Protein AF-A0A1J4KJN6-F1 (afdb_monomer_lite)

Radius of gyration: 24.94 Å; chains: 1; bounding box: 81×26×66 Å

InterPro domains:
  IPR000626 Ubiquitin-like domain [PF00240] (125-176)
  IPR000626 Ubiquitin-like domain [PS50053] (123-176)
  IPR003613 U-box domain [PF04564] (40-107)
  IPR003613 U-box domain [PS51698] (36-110)
  IPR003613 U-box domain [SM00504] (40-103)
  IPR013083 Zinc finger, RING/FYVE/PHD-type [G3DSA:3.30.40.10] (35-118)
  IPR029071 Ubiquitin-like domain superfamily [SSF54236] (119-177)
  IPR050158 Ubiquitin and ubiquitin-like [PTHR10666] (124-176)

Foldseek 3Di:
DVVVVVVVVVVVVVVVVVVVVVVVVVVVVVVVVVLVVCQLQAAPQPRARAPFWKAFPVGHTHHPVSVVVCCVVPNQADPVPRHGGDPVPIDTPVVSNLVSLLVCVVPVVSDDPVRVVVLQQPDWDWDQDPVRDTDIQGRQHQPDFPLVVLVSVCVTPVDHSVRDFDADPNDTGDRGDGCSVVDD

Secondary structure (DSSP, 8-state):
-HHHHHHHHHHHHHHHHHHHHHHHHHHHHHHHHHHHHTGGGB-TTT-SBPSSEEE-TTS-EEEHHHHHHHHHHH-SB-TTT-SB--GGG-EE-HHHHHHHHHHHHH-GGGS-HHHHHHHHH-EEEEEEPTTS-EEEEEEE-TT-BHHHHHHHHHHHH---GGG---EETTEE--TTSBGGGG--

Sequence (184 aa):
MMDRYLALFFLLVYMKNIVKITLILFISFFSLLISALISELRCPLSGKIMHVPMIAPDGYTYDKESLLNYRKMYGDISSTTGNAMNYDEIHANNRVKILVDKFKNAHPEYMTDAEKREMEKGFQLFVRTVQGKMIAINGVNNKITILELKKKVMDKDGTPENQQRLIFGGKQLEDHYDTNALWP

Organism: NCBI:txid1144522

Structure (mmCIF, N/CA/C/O backbone):
data_AF-A0A1J4KJN6-F1
#
_entry.id   AF-A0A1J4KJN6-F1
#
loop_
_atom_site.group_PDB
_atom_site.id
_atom_site.type_symbol
_atom_site.label_atom_id
_atom_site.label_alt_id
_atom_site.label_comp_id
_atom_site.label_asym_id
_atom_site.label_entity_id
_atom_site.label_seq_id
_atom_site.pdbx_PDB_ins_code
_atom_site.Cartn_x
_atom_site.Cartn_y
_atom_site.Cartn_z
_atom_site.occupancy
_atom_site.B_iso_or_equiv
_atom_site.auth_seq_id
_atom_site.auth_comp_id
_atom_site.auth_asym_id
_atom_site.auth_atom_id
_atom_site.pdbx_PDB_model_num
ATOM 1 N N . MET A 1 1 ? 50.108 7.750 39.662 1.00 57.34 1 MET A N 1
ATOM 2 C CA . MET A 1 1 ? 48.638 7.956 39.601 1.00 57.34 1 MET A CA 1
ATOM 3 C C . MET A 1 1 ? 48.134 8.103 38.164 1.00 57.34 1 MET A C 1
ATOM 5 O O . MET A 1 1 ? 47.127 7.479 37.866 1.00 57.34 1 MET A O 1
ATOM 9 N N . MET A 1 2 ? 48.820 8.840 37.273 1.00 59.62 2 MET A N 1
ATOM 10 C CA . MET A 1 2 ? 48.405 9.039 35.866 1.00 59.62 2 MET A CA 1
ATOM 11 C C . MET A 1 2 ? 48.236 7.749 35.037 1.00 59.62 2 MET A C 1
ATOM 13 O O . MET A 1 2 ? 47.245 7.641 34.321 1.00 59.62 2 MET A O 1
ATOM 17 N N . ASP A 1 3 ? 49.111 6.745 35.175 1.00 71.06 3 ASP A N 1
ATOM 18 C CA . ASP A 1 3 ? 49.058 5.528 34.332 1.00 71.06 3 ASP A CA 1
ATOM 19 C C . ASP A 1 3 ? 47.770 4.711 34.480 1.00 71.06 3 ASP A C 1
ATOM 21 O O . ASP A 1 3 ? 47.267 4.140 33.513 1.00 71.06 3 ASP A O 1
ATOM 25 N N . ARG A 1 4 ? 47.183 4.687 35.684 1.00 69.38 4 ARG A N 1
ATOM 26 C CA . ARG A 1 4 ? 45.917 3.976 35.924 1.00 69.38 4 ARG A CA 1
ATOM 27 C C . ARG A 1 4 ? 44.732 4.681 35.260 1.00 69.38 4 ARG A C 1
ATOM 29 O O . ARG A 1 4 ? 43.830 4.005 34.777 1.00 69.38 4 ARG A O 1
ATOM 36 N N . TYR A 1 5 ? 44.750 6.013 35.189 1.00 72.12 5 TYR A N 1
ATOM 37 C CA . TYR A 1 5 ? 43.726 6.784 34.477 1.00 72.12 5 TYR A CA 1
ATOM 38 C C . TYR A 1 5 ? 43.874 6.655 32.958 1.00 72.12 5 TYR A C 1
ATOM 40 O O . TYR A 1 5 ? 42.868 6.564 32.259 1.00 72.12 5 TYR A O 1
ATOM 48 N N . LEU A 1 6 ? 45.109 6.571 32.454 1.00 73.50 6 LEU A N 1
ATOM 49 C CA . LEU A 1 6 ? 45.385 6.361 31.033 1.00 73.50 6 LEU A CA 1
ATOM 50 C C . LEU A 1 6 ? 44.895 4.980 30.563 1.00 73.50 6 LEU A C 1
ATOM 52 O O . LEU A 1 6 ? 44.202 4.877 29.553 1.00 73.50 6 LEU A O 1
ATOM 56 N N . ALA A 1 7 ? 45.172 3.925 31.338 1.00 75.12 7 ALA A N 1
ATOM 57 C CA . ALA A 1 7 ? 44.684 2.575 31.057 1.00 75.12 7 ALA A CA 1
ATOM 58 C C . ALA A 1 7 ? 43.146 2.489 31.087 1.00 75.12 7 ALA A C 1
ATOM 60 O O . ALA A 1 7 ? 42.542 1.877 30.205 1.00 75.12 7 ALA A O 1
ATOM 61 N N . LEU A 1 8 ? 42.501 3.149 32.058 1.00 73.81 8 LEU A N 1
ATOM 62 C CA . LEU A 1 8 ? 41.039 3.220 32.136 1.00 73.81 8 LEU A CA 1
ATOM 63 C C . LEU A 1 8 ? 40.444 3.978 30.936 1.00 73.81 8 LEU A C 1
ATOM 65 O O . LEU A 1 8 ? 39.428 3.562 30.386 1.00 73.81 8 LEU A O 1
ATOM 69 N N . PHE A 1 9 ? 41.093 5.061 30.495 1.00 76.94 9 PHE A N 1
ATOM 70 C CA . PHE A 1 9 ? 40.690 5.828 29.317 1.00 76.94 9 PHE A CA 1
ATOM 71 C C . PHE A 1 9 ? 40.757 4.984 28.036 1.00 76.94 9 PHE A C 1
ATOM 73 O O . PHE A 1 9 ? 39.774 4.926 27.297 1.00 76.94 9 PHE A O 1
ATOM 80 N N . PHE A 1 10 ? 41.860 4.263 27.800 1.00 79.75 10 PHE A N 1
ATOM 81 C CA . PHE A 1 10 ? 41.982 3.367 26.644 1.00 79.75 10 PHE A CA 1
ATOM 82 C C . PHE A 1 10 ? 40.975 2.212 26.683 1.00 79.75 10 PHE A C 1
ATOM 84 O O . PHE A 1 10 ? 40.376 1.902 25.654 1.00 79.75 10 PHE A O 1
ATOM 91 N N . LEU A 1 11 ? 40.721 1.626 27.858 1.00 75.00 11 LEU A N 1
ATOM 92 C CA . LEU A 1 11 ? 39.700 0.590 28.028 1.00 75.00 11 LEU A CA 1
ATOM 93 C C . LEU A 1 11 ? 38.296 1.126 27.703 1.00 75.00 11 LEU A C 1
ATOM 95 O O . LEU A 1 11 ? 37.541 0.478 26.984 1.00 75.00 11 LEU A O 1
ATOM 99 N N . LEU A 1 12 ? 37.948 2.326 28.177 1.00 68.75 12 LEU A N 1
ATOM 100 C CA . LEU A 1 12 ? 36.660 2.961 27.883 1.00 68.75 12 LEU A CA 1
ATOM 101 C C . LEU A 1 12 ? 36.502 3.283 26.392 1.00 68.75 12 LEU A C 1
ATOM 103 O O . LEU A 1 12 ? 35.428 3.066 25.831 1.00 68.75 12 LEU A O 1
ATOM 107 N N . VAL A 1 13 ? 37.558 3.772 25.736 1.00 73.06 13 VAL A N 1
ATOM 108 C CA . VAL A 1 13 ? 37.567 4.015 24.283 1.00 73.06 13 VAL A CA 1
ATOM 109 C C . VAL A 1 13 ? 37.404 2.702 23.511 1.00 73.06 13 VAL A C 1
ATOM 111 O O . VAL A 1 13 ? 36.598 2.629 22.584 1.00 73.06 13 VAL A O 1
ATOM 114 N N . TYR A 1 14 ? 38.104 1.646 23.924 1.00 76.56 14 TYR A N 1
ATOM 115 C CA . TYR A 1 14 ? 38.014 0.318 23.322 1.00 76.56 14 TYR A CA 1
ATOM 116 C C . TYR A 1 14 ? 36.613 -0.294 23.473 1.00 76.56 14 TYR A C 1
ATOM 118 O O . TYR A 1 14 ? 36.021 -0.731 22.488 1.00 76.56 14 TYR A O 1
ATOM 126 N N . MET A 1 15 ? 36.027 -0.235 24.672 1.00 75.25 15 MET A N 1
ATOM 127 C CA . MET A 1 15 ? 34.663 -0.709 24.932 1.00 75.25 15 MET A CA 1
ATOM 128 C C . MET A 1 15 ? 33.618 0.081 24.132 1.00 75.25 15 MET A C 1
ATOM 130 O O . MET A 1 15 ? 32.711 -0.517 23.556 1.00 75.25 15 MET A O 1
ATOM 134 N N . LYS A 1 16 ? 33.765 1.411 24.013 1.00 73.88 16 LYS A N 1
ATOM 135 C CA . LYS A 1 16 ? 32.909 2.237 23.140 1.00 73.88 16 LYS A CA 1
ATOM 136 C C . LYS A 1 16 ? 33.028 1.837 21.668 1.00 73.88 16 LYS A C 1
ATOM 138 O O . LYS A 1 16 ? 32.013 1.784 20.976 1.00 73.88 16 LYS A O 1
ATOM 143 N N . ASN A 1 17 ? 34.236 1.530 21.194 1.00 77.94 17 ASN A N 1
ATOM 144 C CA . ASN A 1 17 ? 34.454 1.050 19.829 1.00 77.94 17 ASN A CA 1
ATOM 145 C C . ASN A 1 17 ? 33.824 -0.328 19.597 1.00 77.94 17 ASN A C 1
ATOM 147 O O . ASN A 1 17 ? 33.179 -0.508 18.569 1.00 77.94 17 ASN A O 1
ATOM 151 N N . ILE A 1 18 ? 33.922 -1.261 20.550 1.00 81.06 18 ILE A N 1
ATOM 152 C CA . ILE A 1 18 ? 33.252 -2.568 20.451 1.00 81.06 18 ILE A CA 1
ATOM 153 C C . ILE A 1 18 ? 31.737 -2.394 20.355 1.00 81.06 18 ILE A C 1
ATOM 155 O O . ILE A 1 18 ? 31.138 -2.939 19.435 1.00 81.06 18 ILE A O 1
ATOM 159 N N . VAL A 1 19 ? 31.123 -1.604 21.246 1.00 80.44 19 VAL A N 1
ATOM 160 C CA . VAL A 1 19 ? 29.668 -1.353 21.224 1.00 80.44 19 VAL A CA 1
ATOM 161 C C . VAL A 1 19 ? 29.236 -0.697 19.910 1.00 80.44 19 VAL A C 1
ATOM 163 O O . VAL A 1 19 ? 28.201 -1.040 19.345 1.00 80.44 19 VAL A O 1
ATOM 166 N N . LYS A 1 20 ? 30.044 0.228 19.380 1.00 78.94 20 LYS A N 1
ATOM 167 C CA . LYS A 1 20 ? 29.782 0.860 18.084 1.00 78.94 20 LYS A CA 1
ATOM 168 C C . LYS A 1 20 ? 29.863 -0.151 16.936 1.00 78.94 20 LYS A C 1
ATOM 170 O O . LYS A 1 20 ? 28.998 -0.140 16.067 1.00 78.94 20 LYS A O 1
ATOM 175 N N . ILE A 1 21 ? 30.869 -1.026 16.933 1.00 80.00 21 ILE A N 1
ATOM 176 C CA . ILE A 1 21 ? 31.052 -2.061 15.905 1.00 80.00 21 ILE A CA 1
ATOM 177 C C . ILE A 1 21 ? 29.917 -3.086 15.959 1.00 80.00 21 ILE A C 1
ATOM 179 O O . ILE A 1 21 ? 29.342 -3.398 14.920 1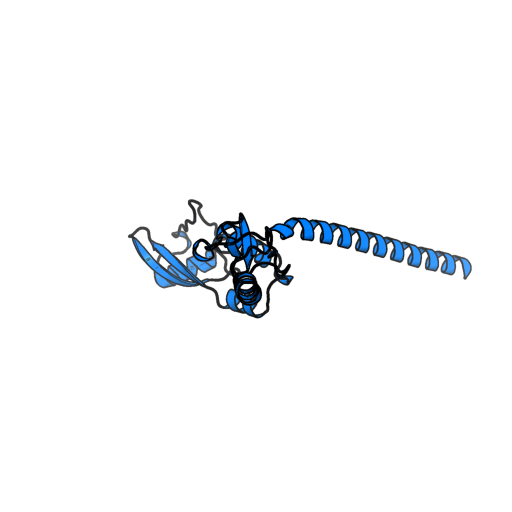.00 80.00 21 ILE A O 1
ATOM 183 N N . THR A 1 22 ? 29.547 -3.577 17.144 1.00 75.38 22 THR A N 1
ATOM 184 C CA . THR A 1 22 ? 28.443 -4.537 17.285 1.00 75.38 22 THR A CA 1
ATOM 185 C C . THR A 1 22 ? 27.110 -3.930 16.862 1.00 75.38 22 THR A C 1
ATOM 187 O O . THR A 1 22 ? 26.348 -4.589 16.160 1.00 75.38 22 THR A O 1
ATOM 190 N N . LEU A 1 23 ? 26.856 -2.658 17.187 1.00 78.81 23 LEU A N 1
ATOM 191 C CA . LEU A 1 23 ? 25.673 -1.936 16.720 1.00 78.81 23 LEU A CA 1
ATOM 192 C C . LEU A 1 23 ? 25.661 -1.772 15.191 1.00 78.81 23 LEU A C 1
ATOM 194 O O . LEU A 1 23 ? 24.630 -2.000 14.566 1.00 78.81 23 LEU A O 1
ATOM 198 N N . ILE A 1 24 ? 26.797 -1.431 14.571 1.00 78.56 24 ILE A N 1
ATOM 199 C CA . ILE A 1 24 ? 26.913 -1.315 13.106 1.00 78.56 24 ILE A CA 1
ATOM 200 C C . ILE A 1 24 ? 26.652 -2.661 12.429 1.00 78.56 24 ILE A C 1
ATOM 202 O O . ILE A 1 24 ? 25.892 -2.719 11.463 1.00 78.56 24 ILE A O 1
ATOM 206 N N . LEU A 1 25 ? 27.255 -3.742 12.927 1.00 75.50 25 LEU A N 1
ATOM 207 C CA . LEU A 1 25 ? 27.057 -5.085 12.381 1.00 75.50 25 LEU A CA 1
ATOM 208 C C . LEU A 1 25 ? 25.600 -5.538 12.528 1.00 75.50 25 LEU A C 1
ATOM 210 O O . LEU A 1 25 ? 25.036 -6.078 11.580 1.00 75.50 25 LEU A O 1
ATOM 214 N N . PHE A 1 26 ? 24.969 -5.248 13.668 1.00 77.06 26 PHE A N 1
ATOM 215 C CA . PHE A 1 26 ? 23.556 -5.536 13.903 1.00 77.06 26 PHE A CA 1
ATOM 216 C C . PHE A 1 26 ? 22.637 -4.751 12.954 1.00 77.06 26 PHE A C 1
ATOM 218 O O . PHE A 1 26 ? 21.768 -5.343 12.321 1.00 77.06 26 PHE A O 1
ATOM 225 N N . ILE A 1 27 ? 22.869 -3.444 12.777 1.00 72.81 27 ILE A N 1
ATOM 226 C CA . ILE A 1 27 ? 22.115 -2.603 11.830 1.00 72.81 27 ILE A CA 1
ATOM 227 C C . ILE A 1 27 ? 22.311 -3.090 10.392 1.00 72.81 27 ILE A C 1
ATOM 229 O O . ILE A 1 27 ? 21.354 -3.149 9.626 1.00 72.81 27 ILE A O 1
ATOM 233 N N . SER A 1 28 ? 23.538 -3.460 10.023 1.00 73.62 28 SER A N 1
ATOM 234 C CA . SER A 1 28 ? 23.860 -3.932 8.673 1.00 73.62 28 SER A CA 1
ATOM 235 C C . SER A 1 28 ? 23.150 -5.253 8.381 1.00 73.62 28 SER A C 1
ATOM 237 O O . SER A 1 28 ? 22.501 -5.388 7.347 1.00 73.62 28 SER A O 1
ATOM 239 N N . PHE A 1 29 ? 23.198 -6.198 9.323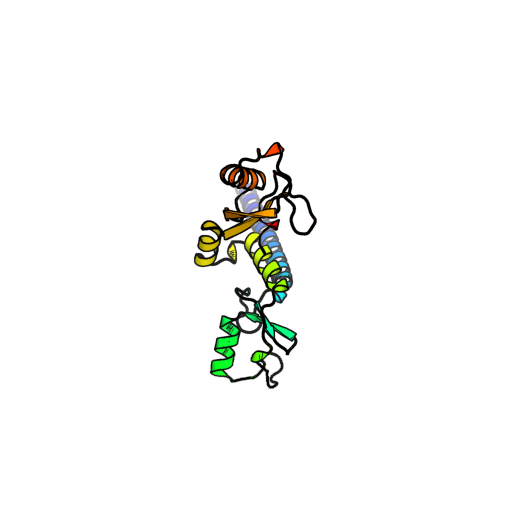 1.00 73.12 29 PHE A N 1
ATOM 240 C CA . PHE A 1 29 ? 22.497 -7.475 9.223 1.00 73.12 29 PHE A CA 1
ATOM 241 C C . PHE A 1 29 ? 20.975 -7.291 9.151 1.00 73.12 29 PHE A C 1
ATOM 243 O O . PHE A 1 29 ? 20.320 -7.877 8.292 1.00 73.12 29 PHE A O 1
ATOM 250 N N . PHE A 1 30 ? 20.416 -6.423 9.996 1.00 70.81 30 PHE A N 1
ATOM 251 C CA . PHE A 1 30 ? 18.987 -6.115 9.994 1.00 70.81 30 PHE A CA 1
ATOM 252 C C . PHE A 1 30 ? 18.543 -5.417 8.697 1.00 70.81 30 PHE A C 1
ATOM 254 O O . PHE A 1 30 ? 17.495 -5.744 8.145 1.00 70.81 30 PHE A O 1
ATOM 261 N N . SER A 1 31 ? 19.372 -4.524 8.149 1.00 72.38 31 SER A N 1
ATOM 262 C CA . SER A 1 31 ? 19.145 -3.863 6.856 1.00 72.38 31 SER A CA 1
ATOM 263 C C . SER A 1 31 ? 19.137 -4.855 5.687 1.00 72.38 31 SER A C 1
ATOM 265 O O . SER A 1 31 ? 18.249 -4.808 4.837 1.00 72.38 31 SER A O 1
ATOM 267 N N . LEU A 1 32 ? 20.074 -5.808 5.670 1.00 74.00 32 LEU A N 1
ATOM 268 C CA . LEU A 1 32 ? 20.113 -6.896 4.685 1.00 74.00 32 LEU A CA 1
ATOM 269 C C . LEU A 1 32 ? 18.874 -7.796 4.775 1.00 74.00 32 LEU A C 1
ATOM 271 O O . LEU A 1 32 ? 18.285 -8.130 3.747 1.00 74.00 32 LEU A O 1
ATOM 275 N N . LEU A 1 33 ? 18.448 -8.136 5.994 1.00 74.12 33 LEU A N 1
ATOM 276 C CA . LEU A 1 33 ? 17.251 -8.939 6.236 1.00 74.12 33 LEU A CA 1
ATOM 277 C C . LEU A 1 33 ? 15.986 -8.232 5.725 1.00 74.12 33 LEU A C 1
ATOM 279 O O . LEU A 1 33 ? 15.190 -8.834 5.006 1.00 74.12 33 LEU A O 1
ATOM 283 N N . ILE A 1 34 ? 15.825 -6.943 6.040 1.00 71.81 34 ILE A N 1
ATOM 284 C CA . ILE A 1 34 ? 14.707 -6.130 5.544 1.00 71.81 34 ILE A CA 1
ATOM 285 C C . ILE A 1 34 ? 14.756 -6.021 4.020 1.00 71.81 34 ILE A C 1
ATOM 287 O O . ILE A 1 34 ? 13.730 -6.190 3.370 1.00 71.81 34 ILE A O 1
ATOM 291 N N . SER A 1 35 ? 15.933 -5.780 3.439 1.00 75.94 35 SER A N 1
ATOM 292 C CA . SER A 1 35 ? 16.110 -5.676 1.986 1.00 75.94 35 SER A CA 1
ATOM 293 C C . SER A 1 35 ? 15.640 -6.936 1.253 1.00 75.94 35 SER A C 1
ATOM 295 O O . SER A 1 35 ? 14.919 -6.836 0.258 1.00 75.94 35 SER A O 1
ATOM 297 N N . ALA A 1 36 ? 15.980 -8.119 1.776 1.00 75.38 36 ALA A N 1
ATOM 298 C CA . ALA A 1 36 ? 15.514 -9.392 1.234 1.00 75.38 36 ALA A CA 1
ATOM 299 C C . ALA A 1 36 ? 13.986 -9.539 1.348 1.00 75.38 36 ALA A C 1
ATOM 301 O O . ALA A 1 36 ? 13.336 -9.906 0.369 1.00 75.38 36 ALA A O 1
ATOM 302 N N . LEU A 1 37 ? 13.410 -9.182 2.501 1.00 74.38 37 LEU A N 1
ATOM 303 C CA . LEU A 1 37 ? 11.967 -9.274 2.762 1.00 74.38 37 LEU A CA 1
ATOM 304 C C . LEU A 1 37 ? 11.124 -8.358 1.863 1.00 74.38 37 LEU A C 1
ATOM 306 O O . LEU A 1 37 ? 10.001 -8.708 1.518 1.00 74.38 37 LEU A O 1
ATOM 310 N N . ILE A 1 38 ? 11.650 -7.196 1.471 1.00 84.69 38 ILE A N 1
ATOM 311 C CA . ILE A 1 38 ? 10.906 -6.211 0.663 1.00 84.69 38 ILE A CA 1
ATOM 312 C C . ILE A 1 38 ? 11.213 -6.296 -0.830 1.00 84.69 38 ILE A C 1
ATOM 314 O O . ILE A 1 38 ? 10.688 -5.494 -1.602 1.00 84.69 38 ILE A O 1
ATOM 318 N N . SER A 1 39 ? 12.071 -7.229 -1.245 1.00 85.69 39 SER A N 1
ATOM 319 C CA . SER A 1 39 ? 12.461 -7.395 -2.648 1.00 85.69 39 SER A CA 1
ATOM 320 C C . SER A 1 39 ? 11.248 -7.620 -3.560 1.00 85.69 39 SER A C 1
ATOM 322 O O . SER A 1 39 ? 11.150 -6.979 -4.603 1.00 85.69 39 SER A O 1
ATOM 324 N N . GLU A 1 40 ? 10.265 -8.405 -3.111 1.00 87.81 40 GLU A N 1
ATOM 325 C CA . GLU A 1 40 ? 9.006 -8.666 -3.827 1.00 87.81 40 GLU A CA 1
ATOM 326 C C . GLU A 1 40 ? 8.072 -7.444 -3.909 1.00 87.81 40 GLU A C 1
ATOM 328 O O . GLU A 1 40 ? 7.178 -7.387 -4.753 1.00 87.81 40 GLU A O 1
ATOM 333 N N . LEU A 1 41 ? 8.271 -6.446 -3.042 1.00 94.81 41 LE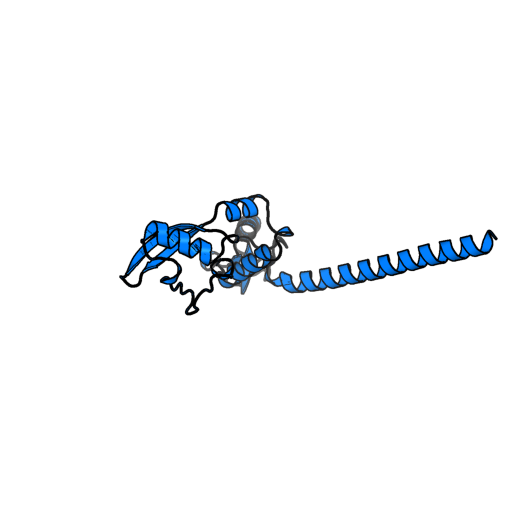U A N 1
ATOM 334 C CA . LEU A 1 41 ? 7.480 -5.210 -3.019 1.00 94.81 41 LEU A CA 1
ATOM 335 C C . LEU A 1 41 ? 8.087 -4.114 -3.902 1.00 94.81 41 LEU A C 1
ATOM 337 O O . LEU A 1 41 ? 7.459 -3.071 -4.120 1.00 94.81 41 LEU A O 1
ATOM 341 N N . ARG A 1 42 ? 9.314 -4.321 -4.395 1.00 94.62 42 ARG A N 1
ATOM 342 C CA . ARG A 1 42 ? 10.018 -3.367 -5.251 1.00 94.62 42 ARG A CA 1
ATOM 343 C C . ARG A 1 42 ? 9.670 -3.595 -6.713 1.00 94.62 42 ARG A C 1
ATOM 345 O O . ARG A 1 42 ? 9.591 -4.718 -7.193 1.00 94.62 42 ARG A O 1
ATOM 352 N N . CYS A 1 43 ? 9.511 -2.500 -7.442 1.00 96.12 43 CYS A N 1
ATOM 353 C CA . CYS A 1 43 ? 9.364 -2.551 -8.885 1.00 96.12 43 CYS A CA 1
ATOM 354 C C . CYS A 1 43 ? 10.701 -2.963 -9.533 1.00 96.12 43 CYS A C 1
ATOM 356 O O . CYS A 1 43 ? 11.708 -2.304 -9.256 1.00 96.12 43 CYS A O 1
ATOM 358 N N . PRO A 1 44 ? 10.722 -3.947 -10.454 1.00 95.69 44 PRO A N 1
ATOM 359 C CA . PRO A 1 44 ? 11.939 -4.346 -11.169 1.00 95.69 44 PRO A CA 1
ATOM 360 C C . PRO A 1 44 ? 12.593 -3.214 -11.977 1.00 95.69 44 PRO A C 1
ATOM 362 O O . PRO A 1 44 ? 13.807 -3.192 -12.139 1.00 95.69 44 PRO A O 1
ATOM 365 N N . LEU A 1 45 ? 11.796 -2.257 -12.463 1.00 96.31 45 LEU A N 1
ATOM 366 C CA . LEU A 1 45 ? 12.267 -1.141 -13.289 1.00 96.31 45 LEU A CA 1
ATOM 367 C C . LEU A 1 45 ? 12.915 -0.021 -12.472 1.00 96.31 45 LEU A C 1
ATOM 369 O O . LEU A 1 45 ? 13.955 0.505 -12.852 1.00 96.31 45 LEU A O 1
ATOM 373 N N . SER A 1 46 ? 12.280 0.383 -11.369 1.00 94.94 46 SER A N 1
ATOM 374 C CA . SER A 1 46 ? 12.714 1.552 -10.592 1.00 94.94 46 SER A CA 1
ATOM 375 C C . SER A 1 46 ? 13.481 1.200 -9.321 1.00 94.94 46 SER A C 1
ATOM 377 O O . SER A 1 46 ? 14.073 2.083 -8.702 1.00 94.94 46 SER A O 1
ATOM 379 N N . GLY A 1 47 ? 13.422 -0.059 -8.876 1.00 92.62 47 GLY A N 1
ATOM 380 C CA . GLY A 1 47 ? 13.955 -0.509 -7.591 1.00 92.62 47 GLY A CA 1
ATOM 381 C C . GLY A 1 47 ? 13.232 0.075 -6.371 1.00 92.62 47 GLY A C 1
ATOM 382 O O . GLY A 1 47 ? 13.619 -0.215 -5.239 1.00 92.62 47 GLY A O 1
ATOM 383 N N . LYS A 1 48 ? 12.193 0.899 -6.555 1.00 92.50 48 LYS A N 1
ATOM 384 C CA . LYS A 1 48 ? 11.415 1.524 -5.473 1.00 92.50 48 LYS A CA 1
ATOM 385 C C . LYS A 1 48 ? 10.254 0.628 -5.057 1.00 92.50 48 LYS A C 1
ATOM 387 O O . LYS A 1 48 ? 9.770 -0.161 -5.864 1.00 92.50 48 LYS A O 1
ATOM 392 N N . ILE A 1 49 ? 9.789 0.776 -3.815 1.00 93.38 49 ILE A N 1
ATOM 393 C CA . ILE A 1 49 ? 8.544 0.136 -3.368 1.00 93.38 49 ILE A CA 1
ATOM 394 C C . ILE A 1 49 ? 7.404 0.616 -4.271 1.00 93.38 49 ILE A C 1
ATOM 396 O O . ILE A 1 49 ? 7.248 1.820 -4.477 1.00 93.38 49 ILE A O 1
ATOM 400 N N . MET A 1 50 ? 6.638 -0.325 -4.819 1.00 94.69 50 MET A N 1
ATOM 401 C CA . MET A 1 50 ? 5.545 -0.029 -5.745 1.00 94.69 50 MET A CA 1
ATOM 402 C C . MET A 1 50 ? 4.482 0.854 -5.075 1.00 94.69 50 MET A C 1
ATOM 404 O O . MET A 1 50 ? 4.192 0.706 -3.890 1.00 94.69 50 MET A O 1
ATOM 408 N N . HIS A 1 51 ? 3.897 1.789 -5.822 1.00 91.44 51 HIS A N 1
ATOM 409 C CA . HIS A 1 51 ? 2.745 2.581 -5.386 1.00 91.44 51 HIS A CA 1
ATOM 410 C C . HIS A 1 51 ? 1.453 2.000 -5.968 1.00 91.44 51 HIS A C 1
ATOM 412 O O . HIS A 1 51 ? 0.482 1.765 -5.241 1.00 91.44 51 HIS A O 1
ATOM 418 N N . VAL A 1 52 ? 1.459 1.725 -7.277 1.00 94.44 52 VAL A N 1
ATOM 419 C CA . VAL A 1 52 ? 0.355 1.070 -7.993 1.00 94.44 52 VAL A CA 1
ATOM 420 C C . VAL A 1 52 ? 0.887 -0.199 -8.660 1.00 94.44 52 VAL A C 1
ATOM 422 O O . VAL A 1 52 ? 1.323 -0.137 -9.811 1.00 94.44 52 VAL A O 1
ATOM 425 N N . PRO A 1 53 ? 0.893 -1.344 -7.954 1.00 97.00 53 PRO A N 1
ATOM 426 C CA . PRO A 1 53 ? 1.408 -2.589 -8.502 1.00 97.00 53 PRO A CA 1
ATOM 427 C C . PRO A 1 53 ? 0.480 -3.131 -9.598 1.00 97.00 53 PRO A C 1
ATOM 429 O O . PRO A 1 53 ? -0.724 -3.308 -9.393 1.00 97.00 53 PRO A O 1
ATOM 432 N N . MET A 1 54 ? 1.051 -3.417 -10.763 1.00 97.69 54 MET A N 1
ATOM 433 C CA . MET A 1 54 ? 0.386 -3.991 -11.928 1.00 97.69 54 MET A CA 1
ATOM 434 C C . MET A 1 54 ? 1.070 -5.296 -12.313 1.00 97.69 54 MET A C 1
ATOM 436 O O . MET A 1 54 ? 2.289 -5.316 -12.465 1.00 97.69 54 MET A O 1
ATOM 440 N N . ILE A 1 55 ? 0.298 -6.372 -12.456 1.00 97.50 55 ILE A N 1
ATOM 441 C CA . ILE A 1 55 ? 0.811 -7.662 -12.918 1.00 97.50 55 ILE A CA 1
ATOM 442 C C . ILE A 1 55 ? 0.748 -7.716 -14.442 1.00 97.50 55 ILE A C 1
ATOM 444 O O . ILE A 1 55 ? -0.270 -7.359 -15.039 1.00 97.50 55 ILE A O 1
ATOM 448 N N . ALA A 1 56 ? 1.854 -8.125 -15.052 1.00 97.38 56 ALA A N 1
ATOM 449 C CA . ALA A 1 56 ? 2.007 -8.270 -16.490 1.00 97.38 56 ALA A CA 1
ATOM 450 C C . ALA A 1 56 ? 1.985 -9.756 -16.903 1.00 97.38 56 ALA A C 1
ATOM 452 O O . ALA A 1 56 ? 2.231 -10.632 -16.066 1.00 97.38 56 ALA A O 1
ATOM 453 N N . PRO A 1 57 ? 1.699 -10.067 -18.183 1.00 97.06 57 PRO A N 1
ATOM 454 C CA . PRO A 1 57 ? 1.634 -11.449 -18.672 1.00 97.06 57 PRO A CA 1
ATOM 455 C C . PRO A 1 57 ? 2.977 -12.195 -18.623 1.00 97.06 57 PRO A C 1
ATOM 457 O O . PRO A 1 57 ? 3.003 -13.419 -18.694 1.00 97.06 57 PRO A O 1
ATOM 460 N N . ASP A 1 58 ? 4.093 -11.485 -18.448 1.00 95.62 58 ASP A N 1
ATOM 461 C CA . ASP A 1 58 ? 5.406 -12.092 -18.207 1.00 95.62 58 ASP A CA 1
ATOM 462 C C . ASP A 1 58 ? 5.593 -12.612 -16.767 1.00 95.62 58 ASP A C 1
ATOM 464 O O . ASP A 1 58 ? 6.646 -13.156 -16.437 1.00 95.62 58 ASP A O 1
ATOM 468 N N . GLY A 1 59 ? 4.575 -12.461 -15.915 1.00 95.19 59 GLY A N 1
ATOM 469 C CA . GLY A 1 59 ? 4.550 -12.950 -14.539 1.00 95.19 59 GLY A CA 1
ATOM 470 C C . GLY A 1 59 ? 5.131 -11.979 -13.512 1.00 95.19 59 GLY A C 1
ATOM 471 O O . GLY A 1 59 ? 5.059 -12.258 -12.313 1.00 95.19 59 GLY A O 1
ATOM 472 N N . TYR A 1 60 ? 5.668 -10.832 -13.935 1.00 96.38 60 TYR A N 1
ATOM 473 C CA . TYR A 1 60 ? 6.240 -9.843 -13.026 1.00 96.38 60 TYR A CA 1
ATOM 474 C C . TYR A 1 60 ? 5.221 -8.771 -12.637 1.00 96.38 60 TYR A C 1
ATOM 476 O O . TYR A 1 60 ? 4.267 -8.467 -13.354 1.00 96.38 60 TYR A O 1
ATOM 484 N N . THR A 1 61 ? 5.426 -8.190 -11.452 1.00 97.69 61 THR A N 1
ATOM 485 C CA . THR A 1 61 ? 4.648 -7.041 -10.983 1.00 97.69 61 THR A CA 1
ATOM 486 C C . THR A 1 61 ? 5.507 -5.787 -11.033 1.00 97.69 61 THR A C 1
ATOM 488 O O . THR A 1 61 ? 6.640 -5.776 -10.554 1.00 97.69 61 THR A O 1
ATOM 491 N N . TYR A 1 62 ? 4.959 -4.723 -11.604 1.00 97.62 62 TYR A N 1
ATOM 492 C CA . TYR A 1 62 ? 5.635 -3.447 -11.792 1.00 97.62 62 TYR A CA 1
ATOM 493 C C . TYR A 1 62 ? 4.839 -2.316 -11.162 1.00 97.62 62 TYR A C 1
ATOM 495 O O . TYR A 1 62 ? 3.627 -2.409 -10.998 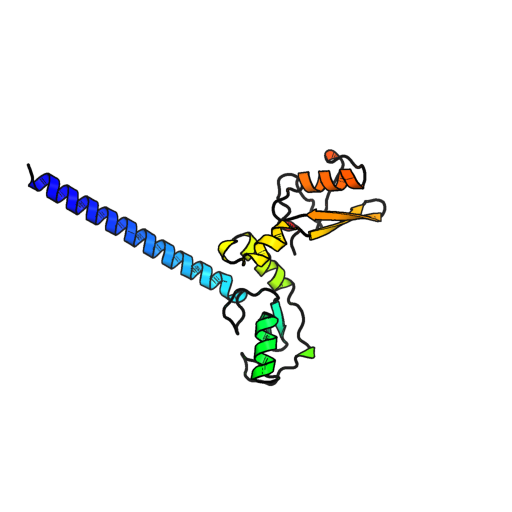1.00 97.62 62 TYR A O 1
ATOM 503 N N . ASP A 1 63 ? 5.503 -1.203 -10.871 1.00 97.69 63 ASP A N 1
ATOM 504 C CA . ASP A 1 63 ? 4.786 0.032 -10.600 1.00 97.69 63 ASP A CA 1
ATOM 505 C C . ASP A 1 63 ? 4.230 0.616 -11.908 1.00 97.69 63 ASP A C 1
ATOM 507 O O . ASP A 1 63 ? 4.954 0.711 -12.904 1.00 97.69 63 ASP A O 1
ATOM 511 N N . LYS A 1 64 ? 2.959 1.031 -11.898 1.00 97.19 64 LYS A N 1
ATOM 512 C CA . LYS A 1 64 ? 2.250 1.580 -13.063 1.00 97.19 64 LYS A CA 1
ATOM 513 C C . LYS A 1 64 ? 3.021 2.690 -13.770 1.00 97.19 64 LYS A C 1
ATOM 515 O O . LYS A 1 64 ? 3.121 2.671 -14.993 1.00 97.19 64 LYS A O 1
ATOM 520 N N . GLU A 1 65 ? 3.546 3.668 -13.033 1.00 96.62 65 GLU A N 1
ATOM 521 C CA . GLU A 1 65 ? 4.233 4.809 -13.646 1.00 96.62 65 GLU A CA 1
ATOM 522 C C . GLU A 1 65 ? 5.542 4.360 -14.298 1.00 96.62 65 GLU A C 1
ATOM 524 O O . GLU A 1 65 ? 5.828 4.705 -15.447 1.00 96.62 65 GLU A O 1
ATOM 529 N N . SER A 1 66 ? 6.297 3.521 -13.586 1.00 97.50 66 SER A N 1
ATOM 530 C CA . SER A 1 66 ? 7.556 2.962 -14.084 1.00 97.50 66 SER A CA 1
ATOM 531 C C . SER A 1 66 ? 7.335 2.151 -15.366 1.00 97.50 66 SER A C 1
ATOM 533 O O . SER A 1 66 ? 8.061 2.325 -16.343 1.00 97.50 66 SER A O 1
ATOM 535 N N . LEU A 1 67 ? 6.294 1.316 -15.387 1.00 97.19 67 LEU A N 1
ATOM 536 C CA . LEU A 1 67 ? 5.951 0.454 -16.515 1.00 97.19 67 LEU A CA 1
ATOM 537 C C . LEU A 1 67 ? 5.492 1.246 -17.748 1.00 97.19 67 LEU A C 1
ATOM 539 O O . LEU A 1 67 ? 5.914 0.952 -18.867 1.00 97.19 67 LEU A O 1
ATOM 543 N N . LEU A 1 68 ? 4.672 2.284 -17.552 1.00 96.12 68 LEU A N 1
ATOM 544 C CA . LEU A 1 68 ? 4.226 3.165 -18.635 1.00 96.12 68 LEU A CA 1
ATOM 545 C C . LEU A 1 68 ? 5.376 3.994 -19.218 1.00 96.12 68 LEU A C 1
ATOM 547 O O . LEU A 1 68 ? 5.430 4.199 -20.430 1.00 96.12 68 LEU A O 1
ATOM 551 N N . ASN A 1 69 ? 6.301 4.465 -18.379 1.00 97.62 69 ASN A N 1
ATOM 552 C CA . ASN A 1 69 ? 7.484 5.187 -18.843 1.00 97.62 69 ASN A CA 1
ATOM 553 C C . ASN A 1 69 ? 8.429 4.272 -19.630 1.00 97.62 69 ASN A C 1
ATOM 555 O O . ASN A 1 69 ? 8.928 4.679 -20.677 1.00 97.62 69 ASN A O 1
ATOM 559 N N . TYR A 1 70 ? 8.612 3.028 -19.182 1.00 97.56 70 TYR A N 1
ATOM 560 C CA . TYR A 1 70 ? 9.400 2.034 -19.908 1.00 97.56 70 TYR A CA 1
ATOM 561 C C . TYR A 1 70 ? 8.809 1.736 -21.294 1.00 97.56 70 TYR A C 1
ATOM 563 O O . TYR A 1 70 ? 9.522 1.849 -22.291 1.00 97.56 70 TYR A O 1
ATOM 571 N N . ARG A 1 71 ? 7.494 1.481 -21.376 1.00 97.19 71 ARG A N 1
ATOM 572 C CA . ARG A 1 71 ? 6.784 1.269 -22.651 1.00 97.19 71 ARG A CA 1
ATOM 573 C C . ARG A 1 71 ? 7.019 2.411 -23.640 1.00 97.19 71 ARG A C 1
ATOM 575 O O . ARG A 1 71 ? 7.272 2.183 -24.815 1.00 97.19 71 ARG A O 1
ATOM 582 N N . LYS A 1 72 ? 6.962 3.662 -23.170 1.00 97.62 72 LYS A N 1
ATOM 583 C CA . LYS A 1 72 ? 7.193 4.844 -24.019 1.00 97.62 72 LYS A CA 1
ATOM 584 C C . LYS A 1 72 ? 8.610 4.904 -24.593 1.00 97.62 72 LYS A C 1
ATOM 586 O O . LYS A 1 72 ? 8.786 5.439 -25.680 1.00 97.62 72 LYS A O 1
ATOM 591 N N . MET A 1 73 ? 9.606 4.417 -23.854 1.00 97.25 73 MET A N 1
ATOM 592 C CA . MET A 1 73 ? 11.012 4.473 -24.262 1.00 97.25 73 MET A CA 1
ATOM 593 C C . MET A 1 73 ? 11.415 3.299 -25.155 1.00 97.25 73 MET A C 1
ATOM 595 O O . MET A 1 73 ? 12.208 3.486 -26.073 1.00 97.25 73 MET A O 1
ATOM 599 N N . TYR A 1 74 ? 10.883 2.106 -24.884 1.00 96.56 74 TYR A N 1
ATOM 600 C CA . TYR A 1 74 ? 11.364 0.858 -25.484 1.00 96.56 74 TYR A CA 1
ATOM 601 C C . TYR A 1 74 ? 10.301 0.092 -26.282 1.00 96.56 74 TYR A C 1
ATOM 603 O O . TYR A 1 74 ? 10.619 -0.907 -26.922 1.00 96.56 74 TYR A O 1
ATOM 611 N N . GLY A 1 75 ? 9.056 0.568 -26.291 1.00 96.31 75 GLY A N 1
ATOM 612 C CA . GLY A 1 75 ? 7.933 -0.091 -26.947 1.00 96.31 75 GLY A CA 1
ATOM 613 C C . GLY A 1 75 ? 7.342 -1.234 -26.122 1.00 96.31 75 GLY A C 1
ATOM 614 O O . GLY A 1 75 ? 7.504 -1.307 -24.903 1.00 96.31 75 GLY A O 1
ATOM 615 N N . ASP A 1 76 ? 6.635 -2.128 -26.809 1.00 96.94 76 ASP A N 1
ATOM 616 C CA . ASP A 1 76 ? 5.819 -3.182 -26.202 1.00 96.94 76 ASP A CA 1
ATOM 617 C C . ASP A 1 76 ? 6.658 -4.441 -25.920 1.00 96.94 76 ASP A C 1
ATOM 619 O O . ASP A 1 76 ? 6.419 -5.521 -26.464 1.00 96.94 76 ASP A O 1
ATOM 623 N N . ILE A 1 77 ? 7.686 -4.285 -25.079 1.00 97.00 77 ILE A N 1
ATOM 624 C CA . ILE A 1 77 ? 8.607 -5.354 -24.674 1.00 97.00 77 ILE A CA 1
ATOM 625 C C . ILE A 1 77 ? 8.697 -5.481 -23.150 1.00 97.00 77 ILE A C 1
ATOM 627 O O . ILE A 1 77 ? 8.553 -4.509 -22.412 1.00 97.00 77 ILE A O 1
ATOM 631 N N . SER A 1 78 ? 8.968 -6.691 -22.668 1.00 96.56 78 SER A N 1
ATOM 632 C CA . SER A 1 78 ? 9.247 -6.963 -21.259 1.00 96.56 78 SER A CA 1
ATOM 633 C C . SER A 1 78 ? 10.652 -6.506 -20.892 1.00 96.56 78 SER A C 1
ATOM 635 O O . SER A 1 78 ? 11.634 -6.961 -21.478 1.00 96.56 78 SER A O 1
ATOM 637 N N . SER A 1 79 ? 10.765 -5.698 -19.838 1.00 94.69 79 SER A N 1
ATOM 638 C CA . SER A 1 79 ? 12.068 -5.313 -19.288 1.00 94.69 79 SER A CA 1
ATOM 639 C C . SER A 1 79 ? 12.828 -6.467 -18.642 1.00 94.69 79 SER A C 1
ATOM 641 O O . SER A 1 79 ? 14.027 -6.347 -18.409 1.00 94.69 79 SER A O 1
ATOM 643 N N . THR A 1 80 ? 12.129 -7.548 -18.289 1.00 94.62 80 THR A N 1
ATOM 644 C CA . THR A 1 80 ? 12.704 -8.660 -17.526 1.00 94.62 80 THR A CA 1
ATOM 645 C C . THR A 1 80 ? 13.036 -9.848 -18.420 1.00 94.62 80 THR A C 1
ATOM 647 O O . THR A 1 80 ? 14.051 -10.503 -18.210 1.00 94.62 80 THR A O 1
ATOM 650 N N . THR A 1 81 ? 12.204 -10.119 -19.429 1.00 95.12 81 THR A N 1
ATOM 651 C CA . THR A 1 81 ? 12.392 -11.264 -20.337 1.00 95.12 81 THR A CA 1
ATOM 652 C C . THR A 1 81 ? 12.935 -10.871 -21.710 1.00 95.12 81 THR A C 1
ATOM 654 O O . THR A 1 81 ? 13.435 -11.731 -22.425 1.00 95.12 81 THR A O 1
ATOM 657 N N . GLY A 1 82 ? 12.833 -9.594 -22.099 1.00 94.88 82 GLY A N 1
ATOM 658 C CA . GLY A 1 82 ? 13.198 -9.112 -23.436 1.00 94.88 82 GLY A CA 1
ATOM 659 C C . GLY A 1 82 ? 12.215 -9.496 -24.549 1.00 94.88 82 GLY A C 1
ATOM 660 O O . GLY A 1 82 ? 12.407 -9.094 -25.694 1.00 94.88 82 GLY A O 1
ATOM 661 N N . ASN A 1 83 ? 11.157 -10.249 -24.236 1.00 96.44 83 ASN A N 1
ATOM 662 C CA . ASN A 1 83 ? 10.152 -10.685 -25.204 1.00 96.44 83 ASN A CA 1
ATOM 663 C C . ASN A 1 83 ? 9.083 -9.610 -25.439 1.00 96.44 83 ASN A C 1
ATOM 665 O O . ASN A 1 83 ? 8.877 -8.734 -24.596 1.00 96.44 83 ASN A O 1
ATOM 669 N N . ALA A 1 84 ? 8.362 -9.711 -26.559 1.00 97.31 84 ALA A N 1
ATOM 670 C CA . ALA A 1 84 ? 7.180 -8.888 -26.810 1.00 97.31 84 ALA A CA 1
ATOM 671 C C . ALA A 1 84 ? 6.143 -9.067 -25.686 1.00 97.31 84 ALA A C 1
ATOM 673 O O . ALA A 1 84 ? 5.898 -10.185 -25.230 1.00 97.31 84 ALA A O 1
ATOM 674 N N . MET A 1 85 ? 5.537 -7.966 -25.244 1.00 96.12 85 MET A N 1
ATOM 675 C CA . MET A 1 85 ? 4.584 -7.936 -24.135 1.00 96.12 85 MET A CA 1
ATOM 676 C C . MET A 1 85 ? 3.256 -7.339 -24.593 1.00 96.12 85 MET A C 1
ATOM 678 O O . MET A 1 85 ? 3.213 -6.219 -25.095 1.00 96.12 85 MET A O 1
ATOM 682 N N . ASN A 1 86 ? 2.158 -8.054 -24.346 1.00 96.62 86 ASN A N 1
ATOM 683 C CA . ASN A 1 86 ? 0.821 -7.509 -24.544 1.00 96.62 86 ASN A CA 1
ATOM 684 C C . ASN A 1 86 ? 0.418 -6.638 -23.344 1.00 96.62 86 ASN A C 1
ATOM 686 O O . ASN A 1 86 ? 0.067 -7.146 -22.279 1.00 96.62 86 ASN A O 1
ATOM 690 N N . TYR A 1 87 ? 0.466 -5.316 -23.514 1.00 95.12 87 TYR A N 1
ATOM 691 C CA . TYR A 1 87 ? 0.129 -4.376 -22.445 1.00 95.12 87 TYR A CA 1
ATOM 692 C C . TYR A 1 87 ? -1.367 -4.337 -22.098 1.00 95.12 87 TYR A C 1
ATOM 694 O O . TYR A 1 87 ? -1.715 -3.863 -21.016 1.00 95.12 87 TYR A O 1
ATOM 702 N N . ASP A 1 88 ? -2.241 -4.855 -22.964 1.00 95.88 88 ASP A N 1
ATOM 703 C CA . ASP A 1 88 ? -3.689 -4.876 -22.724 1.00 95.88 88 ASP A CA 1
ATOM 704 C C . ASP A 1 88 ? -4.095 -5.941 -21.689 1.00 95.88 88 ASP A C 1
ATOM 706 O O . ASP A 1 88 ? -5.158 -5.852 -21.079 1.00 95.88 88 ASP A O 1
ATOM 710 N N . GLU A 1 89 ? -3.229 -6.926 -21.435 1.00 96.62 89 GLU A N 1
ATOM 711 C CA . GLU A 1 89 ? -3.431 -7.959 -20.409 1.00 96.62 89 GLU A CA 1
ATOM 712 C C . GLU A 1 89 ? -2.977 -7.511 -19.008 1.00 96.62 89 GLU A C 1
ATOM 714 O O . GLU A 1 89 ? -3.215 -8.201 -18.009 1.00 96.62 89 GLU A O 1
ATOM 719 N N . ILE A 1 90 ? -2.340 -6.340 -18.905 1.00 97.25 90 ILE A N 1
ATOM 720 C CA . ILE A 1 90 ? -1.844 -5.804 -17.639 1.00 97.25 90 ILE A CA 1
ATOM 721 C C . ILE A 1 90 ? -3.015 -5.305 -16.794 1.00 97.25 90 ILE A C 1
ATOM 723 O O . ILE A 1 90 ? -3.811 -4.461 -17.207 1.00 97.25 90 ILE A O 1
ATOM 727 N N . HIS A 1 91 ? -3.070 -5.756 -15.546 1.00 97.19 91 HIS A N 1
ATOM 728 C CA . HIS A 1 91 ? -4.116 -5.375 -14.604 1.00 97.19 91 HIS A CA 1
ATOM 729 C C . HIS A 1 91 ? -3.557 -5.171 -13.194 1.00 97.19 91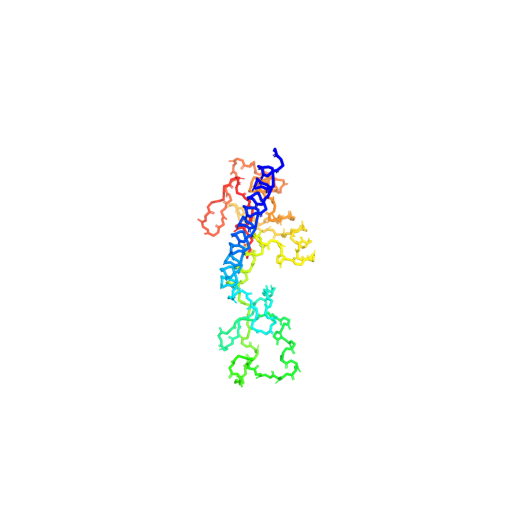 HIS A C 1
ATOM 731 O O . HIS A 1 91 ? -2.397 -5.463 -12.902 1.00 97.19 91 HIS A O 1
ATOM 737 N N . ALA A 1 92 ? -4.368 -4.600 -12.303 1.00 97.06 92 ALA A N 1
ATOM 738 C CA . ALA A 1 92 ? -3.950 -4.318 -10.935 1.00 97.06 92 ALA A CA 1
ATOM 739 C C . ALA A 1 92 ? -3.627 -5.610 -10.168 1.00 97.06 92 ALA A C 1
ATOM 741 O O . ALA A 1 92 ? -4.430 -6.544 -10.137 1.00 97.06 92 ALA A O 1
ATOM 742 N N . ASN A 1 93 ? -2.482 -5.636 -9.482 1.00 96.50 93 ASN A N 1
ATOM 743 C CA . ASN A 1 93 ? -2.133 -6.724 -8.576 1.00 96.50 93 ASN A CA 1
ATOM 744 C C . ASN A 1 93 ? -2.567 -6.377 -7.146 1.00 96.50 93 ASN A C 1
ATOM 746 O O . ASN A 1 93 ? -1.766 -5.947 -6.313 1.00 96.50 93 ASN A O 1
ATOM 750 N N . ASN A 1 94 ? -3.853 -6.577 -6.855 1.00 90.62 94 ASN A N 1
ATOM 751 C CA . ASN A 1 94 ? -4.432 -6.238 -5.551 1.00 90.62 94 ASN A CA 1
ATOM 752 C C . ASN A 1 94 ? -3.771 -7.002 -4.391 1.00 90.62 94 ASN A C 1
ATOM 754 O O . ASN A 1 94 ? -3.692 -6.487 -3.283 1.00 90.62 94 ASN A O 1
ATOM 758 N N . ARG A 1 95 ? -3.239 -8.208 -4.637 1.00 90.50 95 ARG A N 1
ATOM 759 C CA . ARG A 1 95 ? -2.521 -8.977 -3.608 1.00 90.50 95 ARG A CA 1
ATOM 760 C C . ARG A 1 95 ? -1.237 -8.272 -3.186 1.00 90.50 95 ARG A C 1
ATOM 762 O O . ARG A 1 95 ? -0.991 -8.129 -1.994 1.00 90.50 95 ARG A O 1
ATOM 769 N N . VAL A 1 96 ? -0.445 -7.815 -4.154 1.00 93.25 96 VAL A N 1
ATOM 770 C CA . VAL A 1 96 ? 0.782 -7.056 -3.876 1.00 93.25 96 VAL A CA 1
ATOM 771 C C . VAL A 1 96 ? 0.448 -5.683 -3.298 1.00 93.25 96 VAL A C 1
ATOM 773 O O . VAL A 1 96 ? 1.156 -5.226 -2.409 1.00 93.25 96 VAL A O 1
ATOM 776 N N . LYS A 1 97 ? -0.658 -5.057 -3.722 1.00 91.75 97 LYS A N 1
ATOM 777 C CA . LYS A 1 97 ? -1.119 -3.779 -3.158 1.00 91.75 97 LYS A CA 1
ATOM 778 C C . LYS A 1 97 ? -1.366 -3.869 -1.647 1.00 91.75 97 LYS A C 1
ATOM 780 O O . LYS A 1 97 ? -0.787 -3.070 -0.918 1.00 91.75 97 LYS A O 1
ATOM 785 N N . ILE A 1 98 ? -2.084 -4.899 -1.187 1.00 85.06 98 ILE A N 1
ATOM 786 C CA . ILE A 1 98 ? -2.298 -5.162 0.249 1.00 85.06 98 ILE A CA 1
ATOM 787 C C . ILE A 1 98 ? -0.959 -5.283 0.992 1.00 85.06 98 ILE A C 1
ATOM 789 O O . ILE A 1 98 ? -0.794 -4.776 2.101 1.00 85.06 98 ILE A O 1
ATOM 793 N N . LEU A 1 99 ? 0.010 -5.997 0.411 1.00 89.62 99 LEU A N 1
ATOM 794 C CA . LEU A 1 99 ? 1.310 -6.224 1.050 1.00 89.62 99 LEU A CA 1
ATOM 795 C C . LEU A 1 99 ? 2.149 -4.946 1.116 1.00 89.62 99 LEU A C 1
ATOM 797 O O . LEU A 1 99 ? 2.740 -4.664 2.155 1.00 89.62 99 LEU A O 1
ATOM 801 N N . VAL A 1 100 ? 2.162 -4.161 0.037 1.00 91.38 100 VAL A N 1
ATOM 802 C CA . VAL A 1 100 ? 2.795 -2.838 -0.018 1.00 91.38 100 VAL A CA 1
ATOM 803 C C . VAL A 1 100 ? 2.208 -1.920 1.046 1.00 91.38 100 VAL A C 1
ATOM 805 O O . VAL A 1 100 ? 2.962 -1.267 1.763 1.00 91.38 100 VAL A O 1
ATOM 808 N N . ASP A 1 101 ? 0.884 -1.882 1.169 1.00 86.50 101 ASP A N 1
ATOM 809 C CA . ASP A 1 101 ? 0.209 -0.970 2.088 1.00 86.50 101 ASP A CA 1
ATOM 810 C C . ASP A 1 101 ? 0.431 -1.383 3.541 1.00 86.50 101 ASP A C 1
ATOM 812 O O . ASP A 1 101 ? 0.802 -0.550 4.367 1.00 86.50 101 ASP A O 1
ATOM 816 N N . LYS A 1 102 ? 0.342 -2.682 3.851 1.00 84.06 102 LYS A N 1
ATOM 817 C CA . LYS A 1 102 ? 0.732 -3.211 5.168 1.00 84.06 102 LYS A CA 1
ATOM 818 C C . LYS A 1 102 ? 2.183 -2.897 5.505 1.00 84.06 102 LYS A C 1
ATOM 820 O O . LYS A 1 102 ? 2.465 -2.464 6.620 1.00 84.06 102 LYS A O 1
ATOM 825 N N . PHE A 1 103 ? 3.092 -3.103 4.552 1.00 88.00 103 PHE A N 1
ATOM 826 C CA . PHE A 1 103 ? 4.507 -2.815 4.740 1.00 88.00 103 PHE A CA 1
ATOM 827 C C . PHE A 1 103 ? 4.733 -1.331 5.026 1.00 88.00 103 PHE A C 1
ATOM 829 O O . PHE A 1 103 ? 5.353 -0.996 6.028 1.00 88.00 103 PHE A O 1
ATOM 836 N N . LYS A 1 104 ? 4.187 -0.438 4.196 1.00 87.69 104 LYS A N 1
ATOM 837 C CA . LYS A 1 104 ? 4.318 1.007 4.388 1.00 87.69 104 LYS A CA 1
ATOM 838 C C . LYS A 1 104 ? 3.703 1.440 5.718 1.00 87.69 104 LYS A C 1
ATOM 840 O O . LYS A 1 104 ? 4.315 2.233 6.423 1.00 87.69 104 LYS A O 1
ATOM 845 N N . ASN A 1 105 ? 2.533 0.924 6.090 1.00 81.94 105 ASN A N 1
ATOM 846 C CA . ASN A 1 105 ? 1.890 1.260 7.364 1.00 81.94 105 ASN A CA 1
ATOM 847 C C . ASN A 1 105 ? 2.759 0.867 8.570 1.00 81.94 105 ASN A C 1
ATOM 849 O O . ASN A 1 105 ? 2.824 1.619 9.540 1.00 81.94 105 ASN A O 1
ATOM 853 N N . ALA A 1 106 ? 3.448 -0.276 8.495 1.00 82.75 106 ALA A N 1
ATOM 854 C CA . ALA A 1 106 ? 4.422 -0.699 9.502 1.00 82.75 106 ALA A CA 1
ATOM 855 C C . ALA A 1 106 ? 5.750 0.081 9.428 1.00 82.75 106 ALA A C 1
ATOM 857 O O . ALA A 1 106 ? 6.430 0.221 10.443 1.00 82.75 106 ALA A O 1
ATOM 858 N N . HIS A 1 107 ? 6.092 0.608 8.249 1.00 85.44 107 HIS A N 1
ATOM 859 C CA . HIS A 1 107 ? 7.330 1.330 7.957 1.00 85.44 107 HIS A CA 1
ATOM 860 C C . HIS A 1 107 ? 7.077 2.687 7.266 1.00 85.44 107 HIS A C 1
ATOM 862 O O . HIS A 1 107 ? 7.377 2.852 6.071 1.00 85.44 107 HIS A O 1
ATOM 868 N N . PRO A 1 108 ? 6.529 3.690 7.987 1.00 85.94 108 PRO A N 1
ATOM 869 C CA . PRO A 1 108 ? 6.172 4.990 7.413 1.00 85.94 108 PRO A CA 1
ATOM 870 C C . PRO A 1 108 ? 7.362 5.774 6.837 1.00 85.94 108 PRO A C 1
ATOM 872 O O . PRO A 1 108 ? 7.168 6.747 6.104 1.00 85.94 108 PRO A O 1
ATOM 875 N N . GLU A 1 109 ? 8.601 5.382 7.146 1.00 87.19 109 GLU A N 1
ATOM 876 C CA . GLU A 1 109 ? 9.825 5.913 6.543 1.00 87.19 109 GLU A CA 1
ATOM 877 C C . GLU A 1 109 ? 9.924 5.651 5.029 1.00 87.19 109 GLU A C 1
ATOM 879 O O . GLU A 1 109 ? 10.629 6.380 4.335 1.00 87.19 109 GLU A O 1
ATOM 884 N N . TYR A 1 110 ? 9.175 4.675 4.500 1.00 87.00 110 TYR A N 1
ATOM 885 C CA . TYR A 1 110 ? 9.075 4.395 3.061 1.00 87.00 110 TYR A CA 1
ATOM 886 C C . TYR A 1 110 ? 7.878 5.077 2.379 1.00 87.00 110 TYR A C 1
ATOM 888 O O . TYR A 1 110 ? 7.652 4.858 1.186 1.00 87.00 110 TYR A O 1
ATOM 896 N N . MET A 1 111 ? 7.109 5.894 3.104 1.00 87.56 111 MET A N 1
ATOM 897 C CA . MET A 1 111 ? 6.039 6.711 2.528 1.00 87.56 111 MET A CA 1
ATOM 898 C C . MET A 1 111 ? 6.538 8.103 2.148 1.00 87.56 111 MET A C 1
ATOM 900 O O . MET A 1 111 ? 7.249 8.764 2.909 1.00 87.56 111 MET A O 1
ATOM 904 N N . THR A 1 112 ? 6.072 8.593 1.006 1.00 87.81 112 THR A N 1
ATOM 905 C CA . THR A 1 112 ? 6.184 9.998 0.612 1.00 87.81 112 THR A CA 1
ATOM 906 C C . THR A 1 112 ? 5.299 10.894 1.483 1.00 87.81 112 THR A C 1
ATOM 908 O O . THR A 1 112 ? 4.293 10.459 2.046 1.00 87.81 112 THR A O 1
ATOM 911 N N . ASP A 1 113 ? 5.615 12.188 1.549 1.00 88.06 113 ASP A N 1
ATOM 912 C CA . ASP A 1 113 ? 4.781 13.160 2.274 1.00 88.06 113 ASP A CA 1
ATOM 913 C C . ASP A 1 113 ? 3.384 13.317 1.663 1.00 88.06 113 ASP A C 1
ATOM 915 O O . ASP A 1 113 ? 2.451 13.750 2.337 1.00 88.06 113 ASP A O 1
ATOM 919 N N . ALA A 1 114 ? 3.231 13.015 0.372 1.00 85.88 114 ALA A N 1
ATOM 920 C CA . ALA A 1 114 ? 1.926 12.968 -0.275 1.00 85.88 114 ALA A CA 1
ATOM 921 C C . ALA A 1 114 ? 1.117 11.765 0.232 1.00 85.88 114 ALA A C 1
ATOM 923 O O . ALA A 1 114 ? -0.008 11.949 0.680 1.00 85.88 114 ALA A O 1
ATOM 924 N N . GLU A 1 115 ? 1.707 10.566 0.255 1.00 84.25 115 GLU A N 1
ATOM 925 C CA . GLU A 1 115 ? 1.051 9.356 0.773 1.00 84.25 115 GLU A CA 1
ATOM 926 C C . GLU A 1 115 ? 0.663 9.496 2.248 1.00 84.25 115 GLU A C 1
ATOM 928 O O . GLU A 1 115 ? -0.465 9.174 2.616 1.00 84.25 115 GLU A O 1
ATOM 933 N N . LYS A 1 116 ? 1.551 10.055 3.084 1.00 84.06 116 LYS A N 1
ATOM 934 C CA . LYS A 1 116 ? 1.243 10.330 4.498 1.00 84.06 116 LYS A CA 1
ATOM 935 C C . LYS A 1 116 ? 0.037 11.260 4.638 1.00 84.06 116 LYS A C 1
ATOM 937 O O . LYS A 1 116 ? -0.857 10.988 5.434 1.00 84.06 116 LYS A O 1
ATOM 942 N N . ARG A 1 117 ? -0.019 12.328 3.834 1.00 84.81 117 ARG A N 1
ATOM 943 C CA . ARG A 1 117 ? -1.148 13.273 3.824 1.00 84.81 117 ARG A CA 1
ATOM 944 C C . ARG A 1 117 ? -2.445 12.632 3.333 1.00 84.81 117 ARG A C 1
ATOM 946 O O . ARG A 1 117 ? -3.503 12.921 3.885 1.00 84.81 117 ARG A O 1
ATOM 953 N N . GLU A 1 118 ? -2.386 11.768 2.324 1.00 81.12 118 GLU A N 1
ATOM 954 C CA . GLU A 1 118 ? -3.565 11.035 1.847 1.00 81.12 118 GLU A CA 1
ATOM 955 C C . GLU A 1 118 ? -4.092 10.058 2.903 1.00 81.12 118 GLU A C 1
ATOM 957 O O . GLU A 1 118 ? -5.299 9.988 3.132 1.00 81.12 118 GLU A O 1
ATOM 962 N N . MET A 1 119 ? -3.206 9.381 3.635 1.00 75.38 119 MET A N 1
ATOM 963 C CA . MET A 1 119 ? -3.622 8.571 4.780 1.00 75.38 119 MET A CA 1
ATOM 964 C C . MET A 1 119 ? -4.269 9.404 5.883 1.00 75.38 119 MET A C 1
ATOM 966 O O . MET A 1 119 ? -5.243 8.961 6.483 1.00 75.38 119 MET A O 1
ATOM 970 N N . GLU A 1 120 ? -3.781 10.617 6.139 1.00 80.50 120 GLU A N 1
ATOM 971 C CA . GLU A 1 120 ? -4.373 11.507 7.143 1.00 80.50 120 GLU A CA 1
ATOM 972 C C . GLU A 1 120 ? -5.769 11.998 6.760 1.00 80.50 120 GLU A C 1
ATOM 974 O O . GLU A 1 120 ? -6.649 12.028 7.624 1.00 80.50 120 GLU A O 1
ATOM 979 N N . LYS A 1 121 ? -5.999 12.314 5.476 1.00 82.62 121 LYS A N 1
ATOM 980 C CA . LYS A 1 121 ? -7.333 12.677 4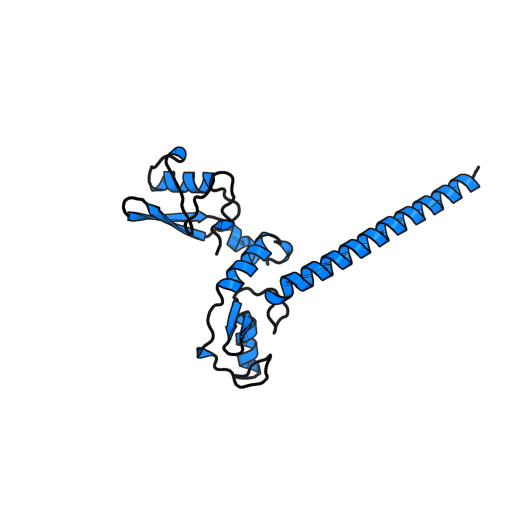.961 1.00 82.62 121 LYS A CA 1
ATOM 981 C C . LYS A 1 121 ? -8.367 11.575 5.211 1.00 82.62 121 LYS A C 1
ATOM 983 O O . LYS A 1 121 ? -9.538 11.875 5.452 1.00 82.62 121 LYS A O 1
ATOM 988 N N . GLY A 1 122 ? -7.920 10.321 5.191 1.00 78.31 122 GLY A N 1
ATOM 989 C CA . GLY A 1 122 ? -8.761 9.147 5.358 1.00 78.31 122 GLY A CA 1
ATOM 990 C C . GLY A 1 122 ? -9.594 8.820 4.119 1.00 78.31 122 GLY A C 1
ATOM 991 O O . GLY A 1 122 ? -9.670 9.577 3.156 1.00 78.31 122 GLY A O 1
ATOM 992 N N . PHE A 1 123 ? -10.230 7.659 4.150 1.00 82.19 123 PHE A N 1
ATOM 993 C CA . PHE A 1 123 ? -11.073 7.114 3.100 1.00 82.19 123 PHE A CA 1
ATOM 994 C C . PHE A 1 123 ? -12.534 7.033 3.551 1.00 82.19 123 PHE A C 1
ATOM 996 O O . PHE A 1 123 ? -12.886 7.295 4.708 1.00 82.19 123 PHE A O 1
ATOM 1003 N N . GLN A 1 124 ? -13.399 6.701 2.595 1.00 88.81 124 GLN A N 1
ATOM 1004 C CA . GLN A 1 124 ? -14.810 6.443 2.832 1.00 88.81 124 GLN A CA 1
ATOM 1005 C C . GLN A 1 124 ? -15.043 4.935 2.954 1.00 88.81 124 GLN A C 1
ATOM 1007 O O . GLN A 1 124 ? -14.689 4.172 2.057 1.00 88.81 124 GLN A O 1
ATOM 1012 N N . LEU A 1 125 ? -15.666 4.513 4.052 1.00 90.31 125 LEU A N 1
ATOM 1013 C CA . LEU A 1 125 ? -16.164 3.155 4.241 1.00 90.31 125 LEU A CA 1
ATOM 1014 C C . LEU A 1 125 ? -17.656 3.088 3.941 1.00 90.31 125 LEU A C 1
ATOM 1016 O O . LEU A 1 125 ? -18.419 3.976 4.318 1.00 90.31 125 LEU A O 1
ATOM 1020 N N . PHE A 1 126 ? -18.079 1.986 3.333 1.00 92.25 126 PHE A N 1
ATOM 1021 C CA . PHE A 1 126 ? -19.487 1.651 3.181 1.00 92.25 126 PHE A CA 1
ATOM 1022 C C . PHE A 1 126 ? -19.839 0.526 4.146 1.00 92.25 126 PHE A C 1
ATOM 1024 O O . PHE A 1 126 ? -19.325 -0.585 4.030 1.00 92.25 126 PHE A O 1
ATOM 1031 N N . VAL A 1 127 ? -20.724 0.811 5.095 1.00 93.56 127 VAL A N 1
ATOM 1032 C CA . VAL A 1 127 ? -21.206 -0.174 6.065 1.00 93.56 127 VAL A CA 1
ATOM 1033 C C . VAL A 1 127 ? -22.608 -0.599 5.654 1.00 93.56 127 VAL A C 1
ATOM 1035 O O . VAL A 1 127 ? -23.476 0.239 5.413 1.00 93.56 127 VAL A O 1
ATOM 1038 N N . ARG A 1 128 ? -22.829 -1.910 5.557 1.00 94.94 128 ARG A N 1
ATOM 1039 C CA . ARG A 1 128 ? -24.163 -2.480 5.368 1.00 94.94 128 ARG A CA 1
ATOM 1040 C C . ARG A 1 128 ? -24.739 -2.848 6.729 1.00 94.94 128 ARG A C 1
ATOM 1042 O O . ARG A 1 128 ? -24.143 -3.656 7.436 1.00 94.94 128 ARG A O 1
ATOM 1049 N N . THR A 1 129 ? -25.887 -2.283 7.083 1.00 92.25 129 THR A N 1
ATOM 1050 C CA . THR A 1 129 ? -26.594 -2.652 8.314 1.00 92.25 129 THR A CA 1
ATOM 1051 C C . THR A 1 129 ? -27.325 -3.984 8.149 1.00 92.25 129 THR A C 1
ATOM 1053 O O . THR A 1 129 ? -27.551 -4.462 7.033 1.00 92.25 129 THR A O 1
ATOM 1056 N N . VAL A 1 130 ? -27.754 -4.577 9.264 1.00 88.94 130 VAL A N 1
ATOM 1057 C CA . VAL A 1 130 ? -28.568 -5.805 9.262 1.00 88.94 130 VAL A CA 1
ATOM 1058 C C . VAL A 1 130 ? -29.916 -5.633 8.550 1.00 88.94 130 VAL A C 1
ATOM 1060 O O . VAL A 1 130 ? -30.442 -6.607 8.024 1.00 88.94 130 VAL A O 1
ATOM 1063 N N . GLN A 1 131 ? -30.448 -4.405 8.460 1.00 90.56 131 GLN A N 1
ATOM 1064 C CA . GLN A 1 131 ? -31.655 -4.108 7.674 1.00 90.56 131 GLN A CA 1
ATOM 1065 C C . GLN A 1 131 ? -31.369 -3.918 6.171 1.00 90.56 131 GLN A C 1
ATOM 1067 O O . GLN A 1 131 ? -32.266 -3.569 5.410 1.00 90.56 131 GLN A O 1
ATOM 1072 N N . GLY A 1 132 ? -30.119 -4.097 5.730 1.00 91.75 132 GLY A N 1
ATOM 1073 C CA . GLY A 1 132 ? -29.709 -3.933 4.334 1.00 91.75 132 GLY A CA 1
ATOM 1074 C C . GLY A 1 132 ? -29.450 -2.485 3.904 1.00 91.75 132 GLY A C 1
ATOM 1075 O O . GLY A 1 132 ? -29.147 -2.248 2.735 1.00 91.75 132 GLY A O 1
ATOM 1076 N N . LYS A 1 133 ? -29.517 -1.514 4.823 1.00 93.56 133 LYS A N 1
ATOM 1077 C CA . LYS A 1 133 ? -29.198 -0.108 4.545 1.00 93.56 133 LYS A CA 1
ATOM 1078 C C . LYS A 1 133 ? -27.691 0.049 4.352 1.00 93.56 133 LYS A C 1
ATOM 1080 O O . LYS A 1 133 ? -26.900 -0.458 5.143 1.00 93.56 133 LYS A O 1
ATOM 1085 N N . MET A 1 134 ? -27.294 0.776 3.312 1.00 95.88 134 MET A N 1
ATOM 1086 C CA . MET A 1 134 ? -25.901 1.159 3.083 1.00 95.88 134 MET A CA 1
ATOM 1087 C C . MET A 1 134 ? -25.665 2.556 3.662 1.00 95.88 134 MET A C 1
ATOM 1089 O O . MET A 1 134 ? -26.340 3.506 3.267 1.00 95.88 134 MET A O 1
ATOM 1093 N N . ILE A 1 135 ? -24.712 2.691 4.583 1.00 95.00 135 ILE A N 1
ATOM 1094 C CA . ILE A 1 135 ? -24.288 3.979 5.149 1.00 95.00 135 ILE A CA 1
ATOM 1095 C C . ILE A 1 135 ? -22.841 4.274 4.755 1.00 95.00 135 ILE A C 1
ATOM 1097 O O . ILE A 1 135 ? -21.996 3.379 4.744 1.00 95.00 135 ILE A O 1
ATOM 1101 N N . ALA A 1 136 ? -22.561 5.535 4.430 1.00 94.75 136 ALA A N 1
ATOM 1102 C CA . ALA A 1 136 ? -21.220 6.002 4.095 1.00 94.75 136 ALA A CA 1
ATOM 1103 C C . ALA A 1 136 ? -20.575 6.671 5.319 1.00 94.75 136 ALA A C 1
ATOM 1105 O O . ALA A 1 136 ? -21.121 7.630 5.874 1.00 94.75 136 ALA A O 1
ATOM 1106 N N . ILE A 1 137 ? -19.410 6.172 5.725 1.00 93.44 137 ILE A N 1
ATOM 1107 C CA . ILE A 1 137 ? -18.611 6.682 6.838 1.00 93.44 137 ILE A CA 1
ATOM 1108 C C . ILE A 1 137 ? -17.358 7.348 6.273 1.00 93.44 137 ILE A C 1
ATOM 1110 O O . ILE A 1 137 ? -16.515 6.685 5.678 1.00 93.44 137 ILE A O 1
ATOM 1114 N N . ASN A 1 138 ? -17.234 8.660 6.464 1.00 90.12 138 ASN A N 1
ATOM 1115 C CA . ASN A 1 138 ? -16.132 9.455 5.918 1.00 90.12 138 ASN A CA 1
ATOM 1116 C C . ASN A 1 138 ? -15.000 9.656 6.934 1.00 90.12 138 ASN A C 1
ATOM 1118 O O . ASN A 1 138 ? -15.219 9.643 8.155 1.00 90.12 138 ASN A O 1
ATOM 1122 N N . GLY A 1 139 ? -13.802 9.931 6.412 1.00 85.81 139 GLY A N 1
ATOM 1123 C CA . GLY A 1 139 ? -12.631 10.266 7.221 1.00 85.81 139 GLY A CA 1
ATOM 1124 C C . GLY A 1 139 ? -12.241 9.116 8.143 1.00 85.81 139 GLY A C 1
ATOM 1125 O O . GLY A 1 139 ? -12.024 9.329 9.337 1.00 85.81 139 GLY A O 1
ATOM 1126 N N . VAL A 1 140 ? -12.273 7.891 7.616 1.00 87.00 140 VAL A N 1
ATOM 1127 C CA . VAL A 1 140 ? -11.711 6.715 8.279 1.00 87.00 140 VAL A CA 1
ATOM 1128 C C . VAL A 1 140 ? -10.256 6.635 7.866 1.00 87.00 140 VAL A C 1
ATOM 1130 O O . VAL A 1 140 ? -9.961 6.682 6.682 1.00 87.00 140 VAL A O 1
ATOM 1133 N N . ASN A 1 141 ? -9.332 6.562 8.808 1.00 84.19 141 ASN A N 1
ATOM 1134 C CA . ASN A 1 141 ? -7.917 6.418 8.498 1.00 84.19 141 ASN A CA 1
ATOM 1135 C C . ASN A 1 141 ? -7.281 5.392 9.422 1.00 84.19 141 ASN A C 1
ATOM 1137 O O . ASN A 1 141 ? -7.869 4.979 10.413 1.00 84.19 141 ASN A O 1
ATOM 1141 N N . ASN A 1 142 ? -6.046 5.033 9.111 1.00 75.69 142 ASN A N 1
ATOM 1142 C CA . ASN A 1 142 ? -5.283 4.002 9.796 1.00 75.69 142 ASN A CA 1
ATOM 1143 C C . ASN A 1 142 ? -4.953 4.330 11.276 1.00 75.69 142 ASN A C 1
ATOM 1145 O O . ASN A 1 142 ? -4.374 3.505 11.975 1.00 75.69 142 ASN A O 1
ATOM 1149 N N . LYS A 1 143 ? -5.313 5.530 11.759 1.00 79.25 143 LYS A N 1
ATOM 1150 C CA . LYS A 1 143 ? -5.124 5.974 13.146 1.00 79.25 143 LYS A CA 1
ATOM 1151 C C . LYS A 1 143 ? -6.383 5.819 14.004 1.00 79.25 143 LYS A C 1
ATOM 1153 O O . LYS A 1 143 ? -6.264 5.943 15.219 1.00 79.25 143 LYS A O 1
ATOM 1158 N N . ILE A 1 144 ? -7.562 5.570 13.415 1.00 84.94 144 ILE A N 1
ATOM 1159 C CA . ILE A 1 144 ? -8.784 5.384 14.208 1.00 84.94 144 ILE A CA 1
ATOM 1160 C C . ILE A 1 144 ? -8.932 3.938 14.684 1.00 84.94 144 ILE A C 1
ATOM 1162 O O . ILE A 1 144 ? -8.642 2.986 13.950 1.00 84.94 144 ILE A O 1
ATOM 1166 N N . THR A 1 145 ? -9.449 3.790 15.896 1.00 89.81 145 THR A N 1
ATOM 1167 C CA . THR A 1 145 ? -9.832 2.508 16.502 1.00 89.81 145 THR A CA 1
ATOM 1168 C C . THR A 1 145 ? -11.180 2.009 15.982 1.00 89.81 145 THR A C 1
ATOM 1170 O O . THR A 1 145 ? -12.001 2.775 15.465 1.00 89.81 145 THR A O 1
ATOM 1173 N N . ILE A 1 146 ? -11.462 0.717 16.167 1.00 91.12 146 ILE A N 1
ATOM 1174 C CA . ILE A 1 146 ? -12.793 0.152 15.906 1.00 91.12 146 ILE A CA 1
ATOM 1175 C C . ILE A 1 146 ? -13.863 0.819 16.779 1.00 91.12 146 ILE A C 1
ATOM 1177 O O . ILE A 1 146 ? -14.971 1.058 16.298 1.00 91.12 146 ILE A O 1
ATOM 1181 N N . LEU A 1 147 ? -13.541 1.193 18.020 1.00 91.94 147 LEU A N 1
ATOM 1182 C CA . LEU A 1 147 ? -14.457 1.953 18.873 1.00 91.94 147 LEU A CA 1
ATOM 1183 C C . LEU A 1 147 ? -14.821 3.320 18.268 1.00 91.94 147 LEU A C 1
ATOM 1185 O O . LEU A 1 147 ? -15.991 3.700 18.245 1.00 91.94 147 LEU A O 1
ATOM 1189 N N . GLU A 1 148 ? -13.846 4.062 17.746 1.00 91.81 148 GLU A N 1
ATOM 1190 C CA . GLU A 1 148 ? -14.100 5.337 17.060 1.00 91.81 148 GLU A CA 1
ATOM 1191 C C . GLU A 1 148 ? -14.881 5.152 15.756 1.00 91.81 148 GLU A C 1
ATOM 1193 O O . GLU A 1 148 ? -15.742 5.971 15.427 1.00 91.81 148 GLU A O 1
ATOM 1198 N N . LEU A 1 149 ? -14.639 4.056 15.032 1.00 93.12 149 LEU A N 1
ATOM 1199 C CA . LEU A 1 149 ? -15.451 3.696 13.873 1.00 93.12 149 LEU A CA 1
ATOM 1200 C C . LEU A 1 149 ? -16.909 3.421 14.277 1.00 93.12 149 LEU A C 1
ATOM 1202 O O . LEU A 1 149 ? -17.822 3.915 13.614 1.00 93.12 149 LEU A O 1
ATOM 1206 N N . LYS A 1 150 ? -17.144 2.703 15.382 1.00 93.56 150 LYS A N 1
ATOM 1207 C CA . LYS A 1 150 ? -18.493 2.465 15.921 1.00 93.56 150 LYS A CA 1
ATOM 1208 C C . LYS A 1 150 ? -19.197 3.760 16.321 1.00 93.56 150 LYS A C 1
ATOM 1210 O O . LYS A 1 150 ? -20.379 3.916 16.021 1.00 93.56 150 LYS A O 1
ATOM 1215 N N . LYS A 1 151 ? -18.481 4.722 16.912 1.00 94.75 151 LYS A N 1
ATOM 1216 C CA . LYS A 1 151 ? -19.020 6.070 17.184 1.00 94.75 151 LYS A CA 1
ATOM 1217 C C . LYS A 1 151 ? -19.490 6.753 15.899 1.00 94.75 151 LYS A C 1
ATOM 1219 O O . LYS A 1 151 ? -20.640 7.166 15.810 1.00 94.75 151 LYS A O 1
ATOM 1224 N N . LYS A 1 152 ? -18.656 6.759 14.851 1.00 94.25 152 LYS A N 1
ATOM 1225 C CA . LYS A 1 152 ? -19.033 7.323 13.540 1.00 94.25 152 LYS A CA 1
ATOM 1226 C C . LYS A 1 152 ? -20.251 6.625 12.918 1.00 94.25 152 LYS A C 1
ATOM 1228 O O . LYS A 1 152 ? -21.042 7.269 12.231 1.00 94.25 152 LYS A O 1
ATOM 1233 N N . VAL A 1 153 ? -20.398 5.314 13.120 1.00 94.12 153 VAL A N 1
ATOM 1234 C CA . VAL A 1 153 ? -21.581 4.554 12.685 1.00 94.12 153 VAL A CA 1
ATOM 1235 C C . VAL A 1 153 ? -22.813 4.936 13.508 1.00 94.12 153 VAL A C 1
ATOM 1237 O O . VAL A 1 153 ? -23.874 5.156 12.922 1.00 94.12 153 VAL A O 1
ATOM 1240 N N . MET A 1 154 ? -22.679 5.084 14.829 1.00 94.62 154 MET A N 1
ATOM 1241 C CA . MET A 1 154 ? -23.756 5.542 15.712 1.00 94.62 154 MET A CA 1
ATOM 1242 C C . MET A 1 154 ? -24.263 6.922 15.283 1.00 94.62 154 MET A C 1
ATOM 1244 O O . MET A 1 154 ? -25.468 7.097 15.134 1.00 94.62 154 MET A O 1
ATOM 1248 N N . ASP A 1 155 ? -23.367 7.861 14.975 1.00 94.06 155 ASP A N 1
ATOM 1249 C CA . ASP A 1 155 ? -23.736 9.206 14.510 1.00 94.06 155 ASP A CA 1
ATOM 1250 C C . ASP A 1 155 ? -24.578 9.188 13.218 1.00 94.06 155 ASP A C 1
ATOM 1252 O O . ASP A 1 155 ? -25.328 10.124 12.936 1.00 94.06 155 ASP A O 1
ATOM 1256 N N . LYS A 1 156 ? -24.446 8.138 12.394 1.00 93.50 156 LYS A N 1
ATOM 1257 C CA . LYS A 1 156 ? -25.122 8.008 11.091 1.00 93.50 156 LYS A CA 1
ATOM 1258 C C . LYS A 1 156 ? -26.372 7.137 11.116 1.00 93.50 156 LYS A C 1
ATOM 1260 O O . LYS A 1 156 ? -27.271 7.350 10.300 1.00 93.50 156 LYS A O 1
ATOM 1265 N N . ASP A 1 157 ? -26.410 6.135 11.981 1.00 93.31 157 ASP A N 1
ATOM 1266 C CA . ASP A 1 157 ? -27.468 5.123 11.997 1.00 93.31 157 ASP A CA 1
ATOM 1267 C C . ASP A 1 157 ? -28.258 5.073 13.311 1.00 93.31 157 ASP A C 1
ATOM 1269 O O . ASP A 1 157 ? -29.361 4.540 13.340 1.00 93.31 157 ASP A O 1
ATOM 1273 N N . GLY A 1 158 ? -27.729 5.657 14.387 1.00 92.50 158 GLY A N 1
ATOM 1274 C CA . GLY A 1 158 ? -28.368 5.728 15.702 1.00 92.50 158 GLY A CA 1
ATOM 1275 C C . GLY A 1 158 ? -28.180 4.488 16.578 1.00 92.50 158 GLY A C 1
ATOM 1276 O O . GLY A 1 158 ? -28.592 4.502 17.734 1.00 92.50 158 GLY A O 1
ATOM 1277 N N . THR A 1 159 ? -27.550 3.425 16.069 1.00 93.19 159 THR A N 1
ATOM 1278 C CA . THR A 1 159 ? -27.279 2.205 16.846 1.00 93.19 159 THR A CA 1
ATOM 1279 C C . THR A 1 159 ? -26.148 2.458 17.863 1.00 93.19 159 THR A C 1
ATOM 1281 O O . THR A 1 159 ? -25.038 2.769 17.427 1.00 93.19 159 THR A O 1
ATOM 1284 N N . PRO A 1 160 ? -26.365 2.300 19.187 1.00 94.50 160 PRO A N 1
ATOM 1285 C CA . PRO A 1 160 ? -25.332 2.472 20.220 1.00 94.50 160 PRO A CA 1
ATOM 1286 C C . PRO A 1 160 ? -24.112 1.564 20.016 1.00 94.50 160 PRO A C 1
ATOM 1288 O O . PRO A 1 160 ? -24.251 0.431 19.553 1.00 94.50 160 PRO A O 1
ATOM 1291 N N . GLU A 1 161 ? -22.910 2.005 20.394 1.00 94.19 161 GLU A N 1
ATOM 1292 C CA . GLU A 1 161 ? -21.651 1.316 20.059 1.00 94.19 161 GLU A CA 1
ATOM 1293 C C . GLU A 1 161 ? -21.559 -0.103 20.641 1.00 94.19 161 GLU A C 1
ATOM 1295 O O . GLU A 1 161 ? -21.034 -1.017 19.999 1.00 94.19 161 GLU A O 1
ATOM 1300 N N . ASN A 1 162 ? -22.112 -0.315 21.838 1.00 93.12 162 ASN A N 1
ATOM 1301 C CA . ASN A 1 162 ? -22.155 -1.620 22.505 1.00 93.12 162 ASN A CA 1
ATOM 1302 C C . ASN A 1 162 ? -23.130 -2.615 21.848 1.00 93.12 162 ASN A C 1
ATOM 1304 O O . ASN A 1 162 ? -23.023 -3.819 22.076 1.00 93.12 162 ASN A O 1
ATOM 1308 N N . GLN A 1 163 ? -24.061 -2.128 21.026 1.00 93.25 163 GLN A N 1
ATOM 1309 C CA . GLN A 1 163 ? -24.993 -2.942 20.244 1.00 93.25 163 GLN A CA 1
ATOM 1310 C C . GLN A 1 163 ? -24.469 -3.213 18.826 1.00 93.25 163 GLN A C 1
ATOM 1312 O O . GLN A 1 163 ? -25.023 -4.045 18.106 1.00 93.25 163 GLN A O 1
ATOM 1317 N N . GLN A 1 164 ? -23.385 -2.549 18.414 1.00 93.19 164 GLN A N 1
ATOM 1318 C CA . GLN A 1 164 ? -22.792 -2.744 17.098 1.00 93.19 164 GLN A CA 1
ATOM 1319 C C . GLN A 1 164 ? -21.835 -3.939 17.072 1.00 93.19 164 GLN A C 1
ATOM 1321 O O . GLN A 1 164 ? -20.868 -4.022 17.836 1.00 93.19 164 GLN A O 1
ATOM 1326 N N . ARG A 1 165 ? -22.039 -4.822 16.089 1.00 92.62 165 ARG A N 1
ATOM 1327 C CA . ARG A 1 165 ? -21.095 -5.881 15.713 1.00 92.62 165 ARG A CA 1
ATOM 1328 C C . ARG A 1 165 ? -20.604 -5.649 14.286 1.00 92.62 165 ARG A C 1
ATOM 1330 O O . ARG A 1 165 ? -21.296 -5.983 13.329 1.00 92.62 165 ARG A O 1
ATOM 1337 N N . LEU A 1 166 ? -19.407 -5.081 14.151 1.00 92.19 166 LEU A N 1
ATOM 1338 C CA . LEU A 1 166 ? -18.771 -4.872 12.851 1.00 92.19 166 LEU A CA 1
ATOM 1339 C C . LEU A 1 166 ? -18.068 -6.162 12.404 1.00 92.19 166 LEU A C 1
ATOM 1341 O O . LEU A 1 166 ? -17.318 -6.763 13.176 1.00 92.19 166 LEU A O 1
ATOM 1345 N N . ILE A 1 167 ? -18.329 -6.594 11.168 1.00 90.88 167 ILE A N 1
ATOM 1346 C CA . ILE A 1 167 ? -17.772 -7.818 10.576 1.00 90.88 167 ILE A CA 1
ATOM 1347 C C . ILE A 1 167 ? -17.111 -7.457 9.248 1.00 90.88 167 ILE A C 1
ATOM 1349 O O . ILE A 1 167 ? -17.737 -6.837 8.389 1.00 90.88 167 ILE A O 1
ATOM 1353 N N . PHE A 1 168 ? -15.863 -7.881 9.065 1.00 88.19 168 PHE A N 1
ATOM 1354 C CA . PHE A 1 168 ? -15.103 -7.692 7.834 1.00 88.19 168 PHE A CA 1
ATOM 1355 C C . PHE A 1 168 ? -14.393 -8.990 7.442 1.00 88.19 168 PHE A C 1
ATOM 1357 O O . PHE A 1 168 ? -13.775 -9.643 8.280 1.00 88.19 168 PHE A O 1
ATOM 1364 N N . GLY A 1 169 ? -14.518 -9.410 6.178 1.00 84.50 169 GLY A N 1
ATOM 1365 C CA . GLY A 1 169 ? -13.891 -10.648 5.689 1.00 84.50 169 GLY A CA 1
ATOM 1366 C C . GLY A 1 169 ? -14.270 -11.906 6.486 1.00 84.50 169 GLY A C 1
ATOM 1367 O O . GLY A 1 169 ? -13.444 -12.797 6.656 1.00 84.50 169 GLY A O 1
ATOM 1368 N N . GLY A 1 170 ? -15.488 -11.950 7.041 1.00 86.25 170 GLY A N 1
ATOM 1369 C CA . GLY A 1 170 ? -15.958 -13.046 7.899 1.00 86.25 170 GLY A CA 1
ATOM 1370 C C . GLY A 1 170 ? -15.426 -13.022 9.338 1.00 86.25 170 GLY A C 1
ATOM 1371 O O . GLY A 1 170 ? -15.731 -13.931 10.105 1.00 86.25 170 GLY A O 1
ATOM 1372 N N . LYS A 1 171 ? -14.661 -11.996 9.730 1.00 87.25 171 LYS A N 1
ATOM 1373 C CA . LYS A 1 171 ? -14.136 -11.824 11.090 1.00 87.25 171 LYS A CA 1
ATOM 1374 C C . LYS A 1 171 ? -14.809 -10.652 11.789 1.00 87.25 171 LYS A C 1
ATOM 1376 O O . LYS A 1 171 ? -14.992 -9.588 11.200 1.00 87.25 171 LYS A O 1
ATOM 1381 N N . GLN A 1 172 ? -15.173 -10.852 13.052 1.00 88.81 172 GLN A N 1
ATOM 1382 C CA . GLN A 1 172 ? -15.635 -9.765 13.908 1.00 88.81 172 GLN A CA 1
ATOM 1383 C C . GLN A 1 172 ? -14.453 -8.861 14.275 1.00 88.81 172 GLN A C 1
ATOM 1385 O O . GLN A 1 172 ? -13.365 -9.351 14.566 1.00 88.81 172 GLN A O 1
ATOM 1390 N N . LEU A 1 173 ? -14.680 -7.551 14.250 1.00 90.19 173 LEU A N 1
ATOM 1391 C CA . LEU A 1 173 ? -13.700 -6.548 14.657 1.00 90.19 173 LEU A CA 1
ATOM 1392 C C . LEU A 1 173 ? -13.838 -6.262 16.157 1.00 90.19 173 LEU A C 1
ATOM 1394 O O . LEU A 1 173 ? -14.961 -6.154 16.657 1.00 90.19 173 LEU A O 1
ATOM 1398 N N . GLU A 1 174 ? -12.715 -6.121 16.862 1.00 86.94 174 GLU A N 1
ATOM 1399 C CA . GLU A 1 174 ? -12.699 -5.803 18.298 1.00 86.94 174 GLU A CA 1
ATOM 1400 C C . GLU A 1 174 ? -12.321 -4.344 18.553 1.00 86.94 174 GLU A C 1
ATOM 1402 O O . GLU A 1 174 ? -11.504 -3.770 17.837 1.00 86.94 174 GLU A O 1
ATOM 1407 N N . ASP A 1 175 ? -12.890 -3.766 19.610 1.00 82.31 175 ASP A N 1
ATOM 1408 C CA . ASP A 1 175 ? -12.901 -2.319 19.868 1.00 82.31 175 ASP A CA 1
ATOM 1409 C C . ASP A 1 175 ? -11.514 -1.679 20.016 1.00 82.31 175 ASP A C 1
ATOM 1411 O O . ASP A 1 175 ? -11.346 -0.507 19.676 1.00 82.31 175 ASP A O 1
ATOM 1415 N N . HIS A 1 176 ? -10.529 -2.446 20.491 1.00 78.00 176 HIS A N 1
ATOM 1416 C CA . HIS A 1 176 ? -9.172 -1.973 20.782 1.00 78.00 176 HIS A CA 1
ATOM 1417 C C . HIS A 1 176 ? -8.211 -2.086 19.591 1.00 78.00 176 HIS A C 1
ATOM 1419 O O . HIS A 1 176 ? -7.090 -1.587 19.679 1.00 78.00 176 HIS A O 1
ATOM 1425 N N . TYR A 1 177 ? -8.616 -2.735 18.494 1.00 78.12 177 TYR A N 1
ATOM 1426 C CA . TYR A 1 177 ? -7.804 -2.755 17.282 1.00 78.12 177 TYR A CA 1
ATOM 1427 C C . TYR A 1 177 ? -7.939 -1.434 16.526 1.00 78.12 177 TYR A C 1
ATOM 1429 O O . TYR A 1 177 ? -8.988 -0.783 16.528 1.00 78.12 177 TYR A O 1
ATOM 1437 N N . ASP A 1 178 ? -6.858 -1.038 15.867 1.00 69.38 178 ASP A N 1
ATOM 1438 C CA . ASP A 1 178 ? -6.905 0.011 14.863 1.00 69.38 178 ASP A CA 1
ATOM 1439 C C . ASP A 1 178 ? -7.571 -0.506 13.577 1.00 69.38 178 ASP A C 1
ATOM 1441 O O . ASP A 1 178 ? -7.722 -1.706 13.323 1.00 69.38 178 ASP A O 1
ATOM 1445 N N . THR A 1 179 ? -8.014 0.422 12.736 1.00 65.00 179 THR A N 1
ATOM 1446 C CA . THR A 1 179 ? -8.620 0.093 11.440 1.00 65.00 179 THR A CA 1
ATOM 1447 C C . THR A 1 179 ? -7.587 -0.302 10.377 1.00 65.00 179 THR A C 1
ATOM 1449 O O . THR A 1 179 ? -7.958 -0.450 9.212 1.00 65.00 179 THR A O 1
ATOM 1452 N N . ASN A 1 180 ? -6.319 -0.559 10.740 1.00 65.38 180 ASN A N 1
ATOM 1453 C CA . ASN A 1 180 ? -5.291 -1.028 9.798 1.00 65.38 180 ASN A CA 1
ATOM 1454 C C . ASN A 1 180 ? -5.718 -2.312 9.075 1.00 65.38 180 ASN A C 1
ATOM 1456 O O . ASN A 1 180 ? -5.385 -2.512 7.912 1.00 65.38 180 ASN A O 1
ATOM 1460 N N . ALA A 1 181 ? -6.493 -3.172 9.742 1.00 64.56 181 ALA A N 1
ATOM 1461 C CA . ALA A 1 181 ? -7.025 -4.402 9.155 1.00 64.56 181 ALA A CA 1
ATOM 1462 C C . ALA A 1 181 ? -8.129 -4.174 8.101 1.00 64.56 181 ALA A C 1
ATOM 1464 O O . ALA A 1 181 ? -8.461 -5.102 7.363 1.00 64.56 181 ALA A O 1
ATOM 1465 N N . LEU A 1 182 ? -8.711 -2.970 8.051 1.00 68.50 182 LEU A N 1
ATOM 1466 C CA . LEU A 1 182 ? -9.715 -2.557 7.064 1.00 68.50 182 LEU A CA 1
ATOM 1467 C C . LEU A 1 182 ? -9.095 -1.857 5.855 1.00 68.50 182 LEU A C 1
ATOM 1469 O O . LEU A 1 182 ? -9.804 -1.581 4.886 1.00 68.50 182 LEU A O 1
ATOM 1473 N N . TRP A 1 183 ? -7.798 -1.555 5.925 1.00 61.53 183 TRP A N 1
ATOM 1474 C CA . TRP A 1 183 ? -7.057 -1.017 4.801 1.00 61.53 183 TRP A CA 1
ATOM 1475 C C . TRP A 1 183 ? -6.821 -2.137 3.765 1.00 61.53 183 TRP A C 1
ATOM 1477 O O . TRP A 1 183 ? -6.438 -3.246 4.160 1.00 61.53 183 TRP A O 1
ATOM 1487 N N . PRO A 1 184 ? -7.118 -1.893 2.474 1.00 50.16 184 PRO A N 1
ATOM 1488 C CA . PRO A 1 184 ? -6.882 -2.851 1.398 1.00 50.16 184 PRO A CA 1
ATOM 1489 C C . PRO A 1 184 ? -5.398 -3.001 1.029 1.00 50.16 184 PRO A C 1
ATOM 1491 O O . PRO A 1 184 ? -4.505 -2.598 1.799 1.00 50.16 184 PRO A O 1
#

pLDDT: mean 86.88, std 9.87, range [50.16, 97.69]